Protein AF-A0A396ITF3-F1 (afdb_monomer)

pLDDT: mean 80.77, std 19.19, range [32.31, 98.62]

Secondary structure (DSSP, 8-state):
------------PPP--------------HHHHHHHHHH-HHHHHHHHHHSS-PPPHHHHHHHHHHHHHH-SSHHHHHH-HHHHHHHHHHHHHHHHTTTTS-HHHHHHHHHHHHHHHSTHHHHHHHHHHHHHHHHHHHHHHHHHHHHHHHHHHHHHHHHHHHHHHHHHHHHHHHHHHHHHHHHHHHHHHHHHHHHHHHHHHHHHHHHHHHHHHHHHHHHHHHHHHHHHHHHHHHHHHTS---

Radius of gyration: 68.83 Å; Cα contacts (8 Å, |Δi|>4): 56; chains: 1; bounding box: 143×66×187 Å

Structure (mmCIF, N/CA/C/O backbone):
data_AF-A0A396ITF3-F1
#
_entry.id   AF-A0A396ITF3-F1
#
loop_
_atom_site.group_PDB
_atom_site.id
_atom_site.type_symbol
_atom_site.label_atom_id
_atom_site.label_alt_id
_atom_site.label_comp_id
_atom_site.label_asym_id
_atom_site.label_entity_id
_atom_site.label_seq_id
_atom_site.pdbx_PDB_ins_code
_atom_site.Cartn_x
_atom_site.Cartn_y
_atom_site.Cartn_z
_atom_site.occupancy
_atom_site.B_iso_or_equiv
_atom_site.auth_seq_id
_atom_site.auth_comp_id
_atom_site.auth_asym_id
_atom_site.auth_atom_id
_atom_site.pdbx_PDB_model_num
ATOM 1 N N . MET A 1 1 ? -61.953 -42.690 21.458 1.00 36.44 1 MET A N 1
ATOM 2 C CA . MET A 1 1 ? -61.752 -44.158 21.392 1.00 36.44 1 MET A CA 1
ATOM 3 C C . MET A 1 1 ? -60.467 -44.442 22.158 1.00 36.44 1 MET A C 1
ATOM 5 O O . MET A 1 1 ? -59.464 -43.898 21.741 1.00 36.44 1 MET A O 1
ATOM 9 N N . GLN A 1 2 ? -60.391 -45.116 23.304 1.00 37.41 2 GLN A N 1
ATOM 10 C CA . GLN A 1 2 ? -61.226 -46.135 23.944 1.00 37.41 2 GLN A CA 1
ATOM 11 C C . GLN A 1 2 ? -61.470 -45.823 25.432 1.00 37.41 2 GLN A C 1
ATOM 13 O O . GLN A 1 2 ? -60.658 -45.193 26.101 1.00 37.41 2 GLN A O 1
ATOM 18 N N . THR A 1 3 ? -62.613 -46.305 25.903 1.00 35.47 3 THR A N 1
ATOM 19 C CA . THR A 1 3 ? -63.111 -46.364 27.281 1.00 35.47 3 THR A CA 1
ATOM 20 C C . THR A 1 3 ? -62.710 -47.700 27.924 1.00 35.47 3 THR A C 1
ATOM 22 O O . THR A 1 3 ? -62.557 -48.663 27.176 1.00 35.47 3 THR A O 1
ATOM 25 N N . LEU A 1 4 ? -62.649 -47.761 29.270 1.00 34.50 4 LEU A N 1
ATOM 26 C CA . LEU A 1 4 ? -63.070 -48.851 30.202 1.00 34.50 4 LEU A CA 1
ATOM 27 C C . LEU A 1 4 ? -62.138 -48.886 31.438 1.00 34.50 4 LEU A C 1
ATOM 29 O O . LEU A 1 4 ? -60.950 -49.145 31.308 1.00 34.50 4 LEU A O 1
ATOM 33 N N . CYS A 1 5 ? -62.581 -48.373 32.596 1.00 32.91 5 CYS A N 1
ATOM 34 C CA . CYS A 1 5 ? -63.356 -49.035 33.676 1.00 32.91 5 CYS A CA 1
ATOM 35 C C . CYS A 1 5 ? -62.447 -49.729 34.715 1.00 32.91 5 CYS A C 1
ATOM 37 O O . CYS A 1 5 ? -61.702 -50.641 34.390 1.00 32.91 5 CYS A O 1
ATOM 39 N N . LEU A 1 6 ? -62.340 -49.158 35.923 1.00 37.00 6 LEU A N 1
ATOM 40 C CA . LEU A 1 6 ? -63.128 -49.489 37.130 1.00 37.00 6 LEU A CA 1
ATOM 41 C C . LEU A 1 6 ? -62.771 -50.862 37.717 1.00 37.00 6 LEU A C 1
ATOM 43 O O . LEU A 1 6 ? -63.179 -51.888 37.191 1.00 37.00 6 LEU A O 1
ATOM 47 N N . ASN A 1 7 ? -62.096 -50.848 38.870 1.00 36.84 7 ASN A N 1
ATOM 48 C CA . ASN A 1 7 ? -62.344 -51.826 39.924 1.00 36.84 7 ASN A CA 1
ATOM 49 C C . ASN A 1 7 ? -61.997 -51.238 41.298 1.00 36.84 7 ASN A C 1
ATOM 51 O O . ASN A 1 7 ? -60.835 -51.047 41.648 1.00 36.84 7 ASN A O 1
ATOM 55 N N . CYS A 1 8 ? -63.048 -50.954 42.068 1.00 32.31 8 CYS A N 1
ATOM 56 C CA . CYS A 1 8 ? -62.996 -50.807 43.513 1.00 32.31 8 CYS A CA 1
ATOM 57 C C . CYS A 1 8 ? -62.872 -52.200 44.142 1.00 32.31 8 CYS A C 1
ATOM 59 O O . CYS A 1 8 ? -63.708 -53.062 43.880 1.00 32.31 8 CYS A O 1
ATOM 61 N N . GLN A 1 9 ? -61.904 -52.397 45.034 1.00 36.31 9 GLN A N 1
ATOM 62 C CA . GLN A 1 9 ? -61.987 -53.433 46.061 1.00 36.31 9 GLN A CA 1
ATOM 63 C C . GLN A 1 9 ? -61.693 -52.803 47.420 1.00 36.31 9 GLN A C 1
ATOM 65 O O . GLN A 1 9 ? -60.616 -52.273 47.674 1.00 36.31 9 GLN A O 1
ATOM 70 N N . TYR A 1 10 ? -62.721 -52.832 48.260 1.00 36.47 10 TYR A N 1
ATOM 71 C CA . TYR A 1 10 ? -62.717 -52.469 49.667 1.00 36.47 10 TYR A CA 1
ATOM 72 C C . TYR A 1 10 ? -62.298 -53.714 50.461 1.00 36.47 10 TYR A C 1
ATOM 74 O O . TYR A 1 10 ? -62.993 -54.725 50.386 1.00 36.47 10 TYR A O 1
ATOM 82 N N . LEU A 1 11 ? -61.206 -53.661 51.226 1.00 35.75 11 LEU A N 1
ATOM 83 C CA . LEU A 1 11 ? -60.936 -54.628 52.297 1.00 35.75 11 LEU A CA 1
ATOM 84 C C . LEU A 1 11 ? -60.055 -53.983 53.383 1.00 35.75 11 LEU A C 1
ATOM 86 O O . LEU A 1 11 ? -58.860 -53.811 53.199 1.00 35.75 11 LEU A O 1
ATOM 90 N N . ASN A 1 12 ? -60.733 -53.603 54.471 1.00 36.81 12 ASN A N 1
ATOM 91 C CA . ASN A 1 12 ? -60.345 -53.365 55.872 1.00 36.81 12 ASN A CA 1
ATOM 92 C C . ASN A 1 12 ? -58.937 -52.827 56.249 1.00 36.81 12 ASN A C 1
ATOM 94 O O . ASN A 1 12 ? -57.917 -53.364 55.823 1.00 36.81 12 ASN A O 1
ATOM 98 N N . PRO A 1 13 ? -58.864 -51.834 57.165 1.00 39.34 13 PRO A N 1
ATOM 99 C CA . PRO A 1 13 ? -57.606 -51.246 57.628 1.00 39.34 13 PRO A CA 1
ATOM 100 C C . PRO A 1 13 ? -56.831 -52.192 58.569 1.00 39.34 13 PRO A C 1
ATOM 102 O O . PRO A 1 13 ? -57.452 -52.897 59.370 1.00 39.34 13 PRO A O 1
ATOM 105 N N . PRO A 1 14 ? -55.483 -52.197 58.541 1.00 37.66 14 PRO A N 1
ATOM 106 C CA . PRO A 1 14 ? -54.695 -52.912 59.531 1.00 37.66 14 PRO A CA 1
ATOM 107 C C . PRO A 1 14 ? -54.684 -52.159 60.868 1.00 37.66 14 PRO A C 1
ATOM 109 O O . PRO A 1 14 ? -54.661 -50.931 60.926 1.00 37.66 14 PRO A O 1
ATOM 112 N N . ALA A 1 15 ? -54.723 -52.951 61.937 1.00 37.88 15 ALA A N 1
ATOM 113 C CA . ALA A 1 15 ? -54.872 -52.555 63.328 1.00 37.88 15 ALA A CA 1
ATOM 114 C C . ALA A 1 15 ? -53.942 -51.415 63.782 1.00 37.88 15 ALA A C 1
ATOM 116 O O . ALA A 1 15 ? -52.738 -51.407 63.519 1.00 37.88 15 ALA A O 1
ATOM 117 N N . THR A 1 16 ? -54.525 -50.507 64.562 1.00 42.00 16 THR A N 1
ATOM 118 C CA . THR A 1 16 ? -53.860 -49.478 65.360 1.00 42.00 16 THR A CA 1
ATOM 119 C C . THR A 1 16 ? -52.755 -50.079 66.227 1.00 42.00 16 THR A C 1
ATOM 121 O O . THR A 1 16 ? -53.032 -50.765 67.213 1.00 42.00 16 THR A O 1
ATOM 124 N N . LYS A 1 17 ? -51.497 -49.772 65.907 1.00 38.88 17 LYS A N 1
ATOM 125 C CA . LYS A 1 17 ? -50.433 -49.726 66.910 1.00 38.88 17 LYS A CA 1
ATOM 126 C C . LYS A 1 17 ? -50.312 -48.276 67.353 1.00 38.88 17 LYS A C 1
ATOM 128 O O . LYS A 1 17 ? -49.958 -47.421 66.549 1.00 38.88 17 LYS A O 1
ATOM 133 N N . TYR A 1 18 ? -50.656 -48.026 68.614 1.00 39.47 18 TYR A N 1
ATOM 134 C CA . TYR A 1 18 ? -50.288 -46.812 69.333 1.00 39.47 18 TYR A CA 1
ATOM 135 C C . TYR A 1 18 ? -48.774 -46.626 69.193 1.00 39.47 18 TYR A C 1
ATOM 137 O O . TYR A 1 18 ? -47.994 -47.343 69.817 1.00 39.47 18 TYR A O 1
ATOM 145 N N . VAL A 1 19 ? -48.369 -45.712 68.316 1.00 38.91 19 VAL A N 1
ATOM 146 C CA . VAL A 1 19 ? -47.062 -45.078 68.410 1.00 38.91 19 VAL A CA 1
ATOM 147 C C . VAL A 1 19 ? -47.274 -43.959 69.409 1.00 38.91 19 VAL A C 1
ATOM 149 O O . VAL A 1 19 ? -48.030 -43.027 69.146 1.00 38.91 19 VAL A O 1
ATOM 152 N N . ASP A 1 20 ? -46.682 -44.135 70.583 1.00 40.88 20 ASP A N 1
ATOM 153 C CA . ASP A 1 20 ? -46.466 -43.079 71.556 1.00 40.88 20 ASP A CA 1
ATOM 154 C C . ASP A 1 20 ? -45.720 -41.952 70.831 1.00 40.88 20 ASP A C 1
ATOM 156 O O . ASP A 1 20 ? -44.526 -42.057 70.540 1.00 40.88 20 ASP A O 1
ATOM 160 N N . ILE A 1 21 ? -46.464 -40.930 70.403 1.00 41.19 21 ILE A N 1
ATOM 161 C CA . ILE A 1 21 ? -45.882 -39.667 69.975 1.00 41.19 21 ILE A CA 1
ATOM 162 C C . ILE A 1 21 ? -45.384 -39.060 71.276 1.00 41.19 21 ILE A C 1
ATOM 164 O O . ILE A 1 21 ? -46.125 -38.371 71.970 1.00 41.19 21 ILE A O 1
ATOM 168 N N . GLY A 1 22 ? -44.144 -39.403 71.625 1.00 39.25 22 GLY A N 1
ATOM 169 C CA . GLY A 1 22 ? -43.390 -38.681 72.627 1.00 39.25 22 GLY A CA 1
ATOM 170 C C . GLY A 1 22 ? -43.436 -37.215 72.237 1.00 39.25 22 GLY A C 1
ATOM 171 O O . GLY A 1 22 ? -42.849 -36.812 71.233 1.00 39.25 22 GLY A O 1
ATOM 172 N N . ASP A 1 23 ? -44.206 -36.456 73.003 1.00 42.44 23 ASP A N 1
ATOM 173 C CA . ASP A 1 23 ? -44.306 -35.013 72.929 1.00 42.44 23 ASP A CA 1
ATOM 174 C C . ASP A 1 23 ? -42.953 -34.468 73.400 1.00 42.44 23 ASP A C 1
ATOM 176 O O . ASP A 1 23 ? -42.743 -34.150 74.569 1.00 42.44 23 ASP A O 1
ATOM 180 N N . SER A 1 24 ? -41.960 -34.469 72.508 1.00 43.03 24 SER A N 1
ATOM 181 C CA . SER A 1 24 ? -40.689 -33.796 72.741 1.00 43.03 24 SER A CA 1
ATOM 182 C C . SER A 1 24 ? -40.904 -32.300 72.541 1.00 43.03 24 SER A C 1
ATOM 184 O O . SER A 1 24 ? -40.355 -31.689 71.626 1.00 43.03 24 SER A O 1
ATOM 186 N N . SER A 1 25 ? -41.721 -31.700 73.406 1.00 43.22 25 SER A N 1
ATOM 187 C CA . SER A 1 25 ? -41.489 -30.319 73.785 1.00 43.22 25 SER A CA 1
ATOM 188 C C . SER A 1 25 ? -40.124 -30.312 74.466 1.00 43.22 25 SER A C 1
ATOM 190 O O . SER A 1 25 ? -39.981 -30.811 75.583 1.00 43.22 25 SER A O 1
ATOM 192 N N . GLU A 1 26 ? -39.100 -29.834 73.769 1.00 44.06 26 GLU A N 1
ATOM 193 C CA . GLU A 1 26 ? -37.831 -29.470 74.385 1.00 44.06 26 GLU A CA 1
ATOM 194 C C . GLU A 1 26 ? -38.169 -28.390 75.424 1.00 44.06 26 GLU A C 1
ATOM 196 O O . GLU A 1 26 ? -38.443 -27.239 75.089 1.00 44.06 26 GLU A O 1
ATOM 201 N N . ILE A 1 27 ? -38.330 -28.802 76.685 1.00 46.84 27 ILE A N 1
ATOM 202 C CA . ILE A 1 27 ? -38.700 -27.906 77.778 1.00 46.84 27 ILE A CA 1
ATOM 203 C C . ILE A 1 27 ? -37.543 -26.924 77.917 1.00 46.84 27 ILE A C 1
ATOM 205 O O . ILE A 1 27 ? -36.462 -27.294 78.374 1.00 46.84 27 ILE A O 1
ATOM 209 N N . ILE A 1 28 ? -37.764 -25.678 77.498 1.00 55.41 28 ILE A N 1
ATOM 210 C CA . ILE A 1 28 ? -36.810 -24.595 77.708 1.00 55.41 28 ILE A CA 1
ATOM 211 C C . ILE A 1 28 ? -36.605 -24.488 79.221 1.00 55.41 28 ILE A C 1
ATOM 213 O O . ILE A 1 28 ? -37.548 -24.196 79.959 1.00 55.41 28 ILE A O 1
ATOM 217 N N . ALA A 1 29 ? -35.393 -24.771 79.697 1.00 59.50 29 ALA A N 1
ATOM 218 C CA . ALA A 1 29 ? -35.079 -24.667 81.113 1.00 59.50 29 ALA A CA 1
ATOM 219 C C . ALA A 1 29 ? -35.295 -23.214 81.559 1.00 59.50 29 ALA A C 1
ATOM 221 O O . ALA A 1 29 ? -34.656 -22.291 81.055 1.00 59.50 29 ALA A O 1
ATOM 222 N N . MET A 1 30 ? -36.217 -23.000 82.499 1.00 60.84 30 MET A N 1
ATOM 223 C CA . MET A 1 30 ? -36.589 -21.663 82.977 1.00 60.84 30 MET A CA 1
ATOM 224 C C . MET A 1 30 ? -35.388 -20.900 83.579 1.00 60.84 30 MET A C 1
ATOM 226 O O . MET A 1 30 ? -35.357 -19.671 83.556 1.00 60.84 30 MET A O 1
ATOM 230 N N . GLU A 1 31 ? -34.372 -21.631 84.052 1.00 61.81 31 GLU A N 1
ATOM 231 C CA . GLU A 1 31 ? -33.069 -21.112 84.493 1.00 61.81 31 GLU A CA 1
ATOM 232 C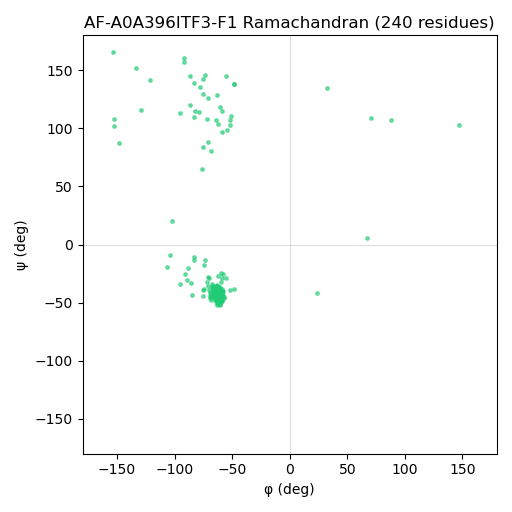 C . GLU A 1 31 ? -32.323 -20.352 83.377 1.00 61.81 31 GLU A C 1
ATOM 234 O O . GLU A 1 31 ? -31.793 -19.265 83.616 1.00 61.81 31 GLU A O 1
ATOM 239 N N . ASP A 1 32 ? -32.325 -20.882 82.147 1.00 66.25 32 ASP A N 1
ATOM 240 C CA . ASP A 1 32 ? -31.635 -20.278 81.000 1.00 66.25 32 ASP A CA 1
ATOM 241 C C . ASP A 1 32 ? -32.343 -19.009 80.524 1.00 66.25 32 ASP A C 1
ATOM 243 O O . ASP A 1 32 ? -31.692 -18.073 80.061 1.00 66.25 32 ASP A O 1
ATOM 247 N N . ILE A 1 33 ? -33.673 -18.955 80.663 1.00 64.75 33 ILE A N 1
ATOM 248 C CA . ILE A 1 33 ? -34.463 -17.749 80.392 1.00 64.75 33 ILE A CA 1
ATOM 249 C C . ILE A 1 33 ? -34.164 -16.679 81.443 1.00 64.75 33 ILE A C 1
ATOM 251 O O . ILE A 1 33 ? -33.913 -15.541 81.066 1.00 64.75 33 ILE A O 1
ATOM 255 N N . ASN A 1 34 ? -34.143 -17.022 82.736 1.00 70.19 34 ASN A N 1
ATOM 256 C CA . ASN A 1 34 ? -33.865 -16.055 83.805 1.00 70.19 34 ASN A CA 1
ATOM 257 C C . ASN A 1 34 ? -32.498 -15.383 83.638 1.00 70.19 34 ASN A C 1
ATOM 259 O O . ASN A 1 34 ? -32.393 -14.167 83.782 1.00 70.19 34 ASN A O 1
ATOM 263 N N . LYS A 1 35 ? -31.471 -16.147 83.253 1.00 75.31 35 LYS A N 1
ATOM 264 C CA . LYS A 1 35 ? -30.152 -15.588 82.937 1.00 75.31 35 LYS A CA 1
ATOM 265 C C . LYS A 1 35 ? -30.185 -14.686 81.695 1.00 75.31 35 LYS A C 1
ATOM 267 O O . LYS A 1 35 ? -29.583 -13.616 81.694 1.00 75.31 35 LYS A O 1
ATOM 272 N N . LEU A 1 36 ? -30.930 -15.082 80.658 1.00 68.12 36 LEU A N 1
ATOM 273 C CA . LEU A 1 36 ? -31.120 -14.263 79.457 1.00 68.12 36 LEU A CA 1
ATOM 274 C C . LEU A 1 36 ? -31.863 -12.951 79.760 1.00 68.12 36 LEU A C 1
ATOM 276 O O . LEU A 1 36 ? -31.552 -11.936 79.149 1.00 68.12 36 LEU A O 1
ATOM 280 N N . ILE A 1 37 ? -32.827 -12.959 80.691 1.00 68.31 37 ILE A N 1
ATOM 281 C CA . ILE A 1 37 ? -33.589 -11.768 81.102 1.00 68.31 37 ILE A CA 1
ATOM 282 C C . ILE A 1 37 ? -32.664 -10.720 81.734 1.00 68.31 37 ILE A C 1
ATOM 284 O O . ILE A 1 37 ? -32.877 -9.529 81.519 1.00 68.31 37 ILE A O 1
ATOM 288 N N . GLU A 1 38 ? -31.643 -11.136 82.489 1.00 72.31 38 GLU A N 1
ATOM 289 C CA . GLU A 1 38 ? -30.678 -10.208 83.092 1.00 72.31 38 GLU A CA 1
ATOM 290 C C . GLU A 1 38 ? -29.688 -9.626 82.070 1.00 72.31 38 GLU A C 1
ATOM 292 O O . GLU A 1 38 ? -29.342 -8.447 82.154 1.00 72.31 38 GLU A O 1
ATOM 297 N N . GLU A 1 39 ? -29.239 -10.430 81.101 1.00 72.81 39 GLU A N 1
ATOM 298 C CA . GLU A 1 39 ? -28.213 -10.034 80.125 1.00 72.81 39 GLU A CA 1
ATOM 299 C C . GLU A 1 39 ? -28.789 -9.272 78.914 1.00 72.81 39 GLU A C 1
ATOM 301 O O . GLU A 1 39 ? -28.231 -8.254 78.494 1.00 72.81 39 GLU A O 1
ATOM 306 N N . ASP A 1 40 ? -29.909 -9.738 78.354 1.00 66.50 40 ASP A N 1
ATOM 307 C CA . ASP A 1 40 ? -30.631 -9.096 77.250 1.00 66.50 40 ASP A CA 1
ATOM 308 C C . ASP A 1 40 ? -32.148 -9.377 77.374 1.00 66.50 40 ASP A C 1
ATOM 310 O O . ASP A 1 40 ? -32.673 -10.328 76.780 1.00 66.50 40 ASP A O 1
ATOM 314 N N . PRO A 1 41 ? -32.883 -8.533 78.131 1.00 67.06 41 PRO A N 1
ATOM 315 C CA . PRO A 1 41 ? -34.309 -8.716 78.405 1.00 67.06 41 PRO A CA 1
ATOM 316 C C . PRO A 1 41 ? -35.174 -8.840 77.144 1.00 67.06 41 PRO A C 1
ATOM 318 O O . PRO A 1 41 ? -36.222 -9.486 77.167 1.00 67.06 41 PRO A O 1
ATOM 321 N N . LEU A 1 42 ? -34.747 -8.219 76.038 1.00 65.12 42 LEU A N 1
ATOM 322 C CA . LEU A 1 42 ? -35.445 -8.269 74.755 1.00 65.12 42 LEU A CA 1
ATOM 323 C C . LEU A 1 42 ? -35.234 -9.617 74.063 1.00 65.12 42 LEU A C 1
ATOM 325 O O . LEU A 1 42 ? -36.210 -10.208 73.608 1.00 65.12 42 LEU A O 1
ATOM 329 N N . LEU A 1 43 ? -33.999 -10.129 74.051 1.00 67.81 43 LEU A N 1
ATOM 330 C CA . LEU A 1 43 ? -33.676 -11.464 73.531 1.00 67.81 43 LEU A CA 1
ATOM 331 C C . LEU A 1 43 ? -34.392 -12.559 74.335 1.00 67.81 43 LEU A C 1
ATOM 333 O O . LEU A 1 43 ? -34.864 -13.547 73.776 1.00 67.81 43 LEU A O 1
ATOM 337 N N . ALA A 1 44 ? -34.490 -12.385 75.652 1.00 67.69 44 ALA A N 1
ATOM 338 C CA . ALA A 1 44 ? -35.184 -13.322 76.524 1.00 67.69 44 ALA A CA 1
ATOM 339 C C . ALA A 1 44 ? -36.679 -13.385 76.224 1.00 67.69 44 ALA A C 1
ATOM 341 O O . ALA A 1 44 ? -37.234 -14.472 76.084 1.00 67.69 44 ALA A O 1
ATOM 342 N N . PHE A 1 45 ? -37.307 -12.217 76.078 1.00 68.06 45 PHE A N 1
ATOM 343 C CA . PHE A 1 45 ? -38.711 -12.086 75.707 1.00 68.06 45 PHE A CA 1
ATOM 344 C C . PHE A 1 45 ? -38.987 -12.652 74.308 1.00 68.06 45 PHE A C 1
ATOM 346 O O . PHE A 1 45 ? -39.979 -13.342 74.097 1.00 68.06 45 PHE A O 1
ATOM 353 N N . GLU A 1 46 ? -38.075 -12.425 73.367 1.00 64.31 46 GLU A N 1
ATOM 354 C CA . GLU A 1 46 ? -38.126 -12.966 72.011 1.00 64.31 46 GLU A CA 1
ATOM 355 C C . GLU A 1 46 ? -38.053 -14.498 72.008 1.00 64.31 46 GLU A C 1
ATOM 357 O O . GLU A 1 46 ? -38.942 -15.144 71.459 1.00 64.31 46 GLU A O 1
ATOM 362 N N . LYS A 1 47 ? -37.073 -15.082 72.709 1.00 68.69 47 LYS A N 1
ATOM 363 C CA . LYS A 1 47 ? -36.909 -16.538 72.855 1.00 68.69 47 LYS A CA 1
ATOM 364 C C . LYS A 1 47 ? -38.132 -17.193 73.513 1.00 68.69 47 LYS A C 1
ATOM 366 O O . LYS A 1 47 ? -38.484 -18.318 73.167 1.00 68.69 47 LYS A O 1
ATOM 371 N N . LEU A 1 48 ? -38.800 -16.472 74.418 1.00 66.94 48 LEU A N 1
ATOM 372 C CA . LEU A 1 48 ? -40.052 -16.874 75.071 1.00 66.94 48 LEU A CA 1
ATOM 373 C C . LEU A 1 48 ? -41.262 -16.855 74.127 1.00 66.94 48 LEU A C 1
ATOM 375 O O . LEU A 1 48 ? -42.149 -17.694 74.257 1.00 66.94 48 LEU A O 1
ATOM 379 N N . LEU A 1 49 ? -41.314 -15.897 73.198 1.00 62.59 49 LEU A N 1
ATOM 380 C CA . LEU A 1 49 ? -42.432 -15.726 72.268 1.00 62.59 49 LEU A CA 1
ATOM 381 C C . LEU A 1 49 ? -42.312 -16.581 71.003 1.00 62.59 49 LEU A C 1
ATOM 383 O O . LEU A 1 49 ? -43.334 -16.984 70.453 1.00 62.59 49 LEU A O 1
ATOM 387 N N . THR A 1 50 ? -41.095 -16.825 70.512 1.00 57.38 50 THR A N 1
ATOM 388 C CA . THR A 1 50 ? -40.868 -17.475 69.210 1.00 57.38 50 THR A CA 1
ATOM 389 C C . THR A 1 50 ? -40.383 -18.917 69.324 1.00 57.38 50 THR A C 1
ATOM 391 O O . THR A 1 50 ? -40.493 -19.661 68.352 1.00 57.38 50 THR A O 1
ATOM 394 N N . GLY A 1 51 ? -39.848 -19.332 70.480 1.00 55.50 51 GLY A N 1
ATOM 395 C CA . GLY A 1 51 ? -39.299 -20.676 70.691 1.00 55.50 51 GLY A CA 1
ATOM 396 C C . GLY A 1 51 ? -38.034 -20.989 69.877 1.00 55.50 51 GLY A C 1
ATOM 397 O O . GLY A 1 51 ? -37.554 -22.118 69.915 1.00 55.50 51 GLY A O 1
ATOM 398 N N . VAL A 1 52 ? -37.476 -20.014 69.149 1.00 51.62 52 VAL A N 1
ATOM 399 C CA . VAL A 1 52 ? -36.302 -20.175 68.277 1.00 51.62 52 VAL A CA 1
ATOM 400 C C . VAL A 1 52 ? -35.196 -19.222 68.730 1.00 51.62 52 VAL A C 1
ATOM 402 O O . VAL A 1 52 ? -35.455 -18.084 69.112 1.00 51.62 52 VAL A O 1
ATOM 405 N N . GLN A 1 53 ? -33.941 -19.678 68.685 1.00 53.59 53 GLN A N 1
ATOM 406 C CA . GLN A 1 53 ? -32.772 -18.836 68.940 1.00 53.59 53 GLN A CA 1
ATOM 407 C C . GLN A 1 53 ? -32.504 -17.934 67.721 1.00 53.59 53 GLN A C 1
ATOM 409 O O . GLN A 1 53 ? -31.720 -18.280 66.840 1.00 53.59 53 GLN A O 1
ATOM 414 N N . SER A 1 54 ? -33.195 -16.798 67.644 1.00 57.56 54 SER A N 1
ATOM 415 C CA . SER A 1 54 ? -32.965 -15.747 66.645 1.00 57.56 54 SER A CA 1
ATOM 416 C C . SER A 1 54 ? -31.972 -14.690 67.141 1.00 57.56 54 SER A C 1
ATOM 418 O O . SER A 1 54 ? -31.669 -14.582 68.332 1.00 57.56 54 SER A O 1
ATOM 420 N N . PHE A 1 55 ? -31.395 -13.936 66.202 1.00 65.19 55 PHE A N 1
ATOM 421 C CA . PHE A 1 55 ? -30.547 -12.792 66.525 1.00 65.19 55 PHE A CA 1
ATOM 422 C C . PHE A 1 55 ? -31.412 -11.656 67.072 1.00 65.19 55 PHE A C 1
ATOM 424 O O . PHE A 1 55 ? -32.316 -11.202 66.378 1.00 65.19 55 PHE A O 1
ATOM 431 N N . SER A 1 56 ? -31.069 -11.142 68.259 1.00 74.12 56 SER A N 1
ATOM 432 C CA . SER A 1 56 ? -31.728 -9.968 68.847 1.00 74.12 56 SER A CA 1
ATOM 433 C C . SER A 1 56 ? -31.827 -8.824 67.836 1.00 74.12 56 SER A C 1
ATOM 435 O O . SER A 1 56 ? -30.858 -8.499 67.136 1.00 74.12 56 SER A O 1
ATOM 437 N N . ILE A 1 57 ? -32.981 -8.152 67.812 1.00 76.31 57 ILE A N 1
ATOM 438 C CA . ILE A 1 57 ? -33.237 -6.948 67.002 1.00 76.31 57 ILE A CA 1
ATOM 439 C C . ILE A 1 57 ? -32.109 -5.919 67.168 1.00 76.31 57 ILE A C 1
ATOM 441 O O . ILE A 1 57 ? -31.697 -5.277 66.199 1.00 76.31 57 ILE A O 1
ATOM 445 N N . ARG A 1 58 ? -31.570 -5.778 68.388 1.00 79.31 58 ARG A N 1
ATOM 446 C CA . ARG A 1 58 ? -30.449 -4.874 68.680 1.00 79.31 58 ARG A CA 1
ATOM 447 C C . ARG A 1 58 ? -29.200 -5.260 67.888 1.00 79.31 58 ARG A C 1
ATOM 449 O O . ARG A 1 58 ? -28.560 -4.383 67.310 1.00 79.31 58 ARG A O 1
ATOM 456 N N . THR A 1 59 ? -28.868 -6.545 67.848 1.00 83.50 59 THR A N 1
ATOM 457 C CA . THR A 1 59 ? -27.712 -7.072 67.114 1.00 83.50 59 THR A CA 1
ATOM 458 C C . THR A 1 59 ? -27.886 -6.877 65.612 1.00 83.50 59 THR A C 1
ATOM 460 O O . THR A 1 59 ? -26.981 -6.366 64.959 1.00 83.50 59 THR A O 1
ATOM 463 N N . LEU A 1 60 ? -29.075 -7.171 65.075 1.00 84.06 60 LEU A N 1
ATOM 464 C CA . LEU A 1 60 ? -29.386 -6.974 63.655 1.00 84.06 60 LEU A CA 1
ATOM 465 C C . LEU A 1 60 ? -29.258 -5.503 63.226 1.00 84.06 60 LEU A C 1
ATOM 467 O O . LEU A 1 60 ? -28.648 -5.202 62.200 1.00 84.06 60 LEU A O 1
ATOM 471 N N . LEU A 1 61 ? -29.789 -4.569 64.023 1.00 82.88 61 LEU A N 1
ATOM 472 C CA . LEU A 1 61 ? -29.671 -3.132 63.752 1.00 82.88 61 LEU A CA 1
ATOM 473 C C . LEU A 1 61 ? -28.225 -2.635 63.870 1.00 82.88 61 LEU A C 1
ATOM 475 O O . LEU A 1 61 ? -27.796 -1.798 63.074 1.00 82.88 61 LEU A O 1
ATOM 479 N N . GLN A 1 62 ? -27.466 -3.148 64.840 1.00 86.69 62 GLN A N 1
ATOM 480 C CA . GLN A 1 62 ? -26.064 -2.786 65.024 1.00 86.69 62 GLN A CA 1
ATOM 481 C C . GLN A 1 62 ? -25.198 -3.284 63.860 1.00 86.69 62 GLN A C 1
ATOM 483 O O . GLN A 1 62 ? -24.376 -2.528 63.347 1.00 86.69 62 GLN A O 1
ATOM 488 N N . GLU A 1 63 ? -25.408 -4.517 63.398 1.00 88.56 63 GLU A N 1
ATOM 489 C CA . GLU A 1 63 ? -24.710 -5.051 62.229 1.00 88.56 63 GLU A CA 1
ATOM 490 C C . GLU A 1 63 ? -25.079 -4.318 60.939 1.00 88.56 63 GLU A C 1
ATOM 492 O O . GLU A 1 63 ? -24.194 -4.038 60.129 1.00 88.56 63 GLU A O 1
ATOM 497 N N . LEU A 1 64 ? -26.355 -3.954 60.760 1.00 86.00 64 LEU A N 1
ATOM 498 C CA . LEU A 1 64 ? -26.790 -3.137 59.627 1.00 86.00 64 LEU A CA 1
ATOM 499 C C . LEU A 1 64 ? -26.096 -1.776 59.635 1.00 86.00 64 LEU A C 1
ATOM 501 O O . LEU A 1 64 ? -25.591 -1.337 58.603 1.00 86.00 64 LEU A O 1
ATOM 505 N N . LYS A 1 65 ? -26.012 -1.135 60.803 1.00 86.56 65 LYS A N 1
ATOM 506 C CA . LYS A 1 65 ? -25.274 0.116 60.964 1.00 86.56 65 LYS A CA 1
ATOM 507 C C . LYS A 1 65 ? -23.799 -0.055 60.598 1.00 86.56 65 LYS A C 1
ATOM 509 O O . LYS A 1 65 ? -23.292 0.706 59.787 1.00 86.56 65 LYS A O 1
ATOM 514 N N . THR A 1 66 ? -23.122 -1.075 61.124 1.00 89.19 66 THR A N 1
ATOM 515 C CA . THR A 1 66 ? -21.712 -1.339 60.797 1.00 89.19 66 THR A CA 1
ATOM 516 C C . THR A 1 66 ? -21.505 -1.630 59.310 1.00 89.19 66 THR A C 1
ATOM 518 O O . THR A 1 66 ? -20.518 -1.182 58.732 1.00 89.19 66 THR A O 1
ATOM 521 N N . LEU A 1 67 ? -22.428 -2.343 58.663 1.00 86.12 67 LEU A N 1
ATOM 522 C CA . LEU A 1 67 ? -22.374 -2.608 57.226 1.00 86.12 67 LEU A CA 1
ATOM 523 C C . LEU A 1 67 ? -22.511 -1.318 56.401 1.00 86.12 67 LEU A C 1
ATOM 525 O O . LEU A 1 67 ? -21.778 -1.134 55.433 1.00 86.12 67 LEU A O 1
ATOM 529 N N . MET A 1 68 ? -23.403 -0.415 56.808 1.00 81.94 68 MET A N 1
ATOM 530 C CA . MET A 1 68 ? -23.568 0.895 56.171 1.00 81.94 68 MET A CA 1
ATOM 531 C C . MET A 1 68 ? -22.354 1.805 56.411 1.00 81.94 68 MET A C 1
ATOM 533 O O . MET A 1 68 ? -21.865 2.417 55.467 1.00 81.94 68 MET A O 1
ATOM 537 N N . ASP A 1 69 ? -21.827 1.843 57.638 1.00 84.44 69 ASP A N 1
ATOM 538 C CA . ASP A 1 69 ? -20.683 2.682 58.028 1.00 84.44 69 ASP A CA 1
ATOM 539 C C . ASP A 1 69 ? -19.350 2.190 57.424 1.00 84.44 69 ASP A C 1
ATOM 541 O O . ASP A 1 69 ? -18.433 2.978 57.206 1.00 84.44 69 ASP A O 1
ATOM 545 N N . SER A 1 70 ? -19.224 0.885 57.152 1.00 82.38 70 SER A N 1
ATOM 546 C CA . SER A 1 70 ? -18.033 0.285 56.519 1.00 82.38 70 SER A CA 1
ATOM 547 C C . SER A 1 70 ? -18.030 0.382 54.992 1.00 82.38 70 SER A C 1
ATOM 549 O O . SER A 1 70 ? -16.996 0.165 54.357 1.00 82.38 70 SER A O 1
ATOM 551 N N . SER A 1 71 ? -19.167 0.720 54.389 1.00 77.06 71 SER A N 1
ATOM 552 C CA . SER A 1 71 ? -19.286 0.959 52.955 1.00 77.06 71 SER A CA 1
ATOM 553 C C . SER A 1 71 ? -18.759 2.363 52.630 1.00 77.06 71 SER A C 1
ATOM 555 O O . SER A 1 71 ? -19.364 3.356 53.030 1.00 77.06 71 SER A O 1
ATOM 557 N N . SER A 1 72 ? -17.650 2.459 51.885 1.00 70.50 72 SER A N 1
ATOM 558 C CA . SER A 1 72 ? -17.066 3.751 51.480 1.00 70.50 72 SER A CA 1
ATOM 559 C C . SER A 1 72 ? -17.991 4.565 50.575 1.00 70.50 72 SER A C 1
ATOM 561 O O . SER A 1 72 ? -18.027 5.790 50.654 1.00 70.50 72 SER A O 1
ATOM 563 N N . ASP A 1 73 ? -18.731 3.875 49.709 1.00 73.94 73 ASP A N 1
ATOM 564 C CA . ASP A 1 73 ? -19.761 4.426 48.845 1.00 73.94 73 ASP A CA 1
ATOM 565 C C . ASP A 1 73 ? -20.797 3.343 48.500 1.00 73.94 73 ASP A C 1
ATOM 567 O O . ASP A 1 73 ? -20.595 2.138 48.695 1.00 73.94 73 ASP A O 1
ATOM 571 N N . LEU A 1 74 ? -21.937 3.788 47.966 1.00 73.25 74 LEU A N 1
ATOM 572 C CA . LEU A 1 74 ? -22.995 2.896 47.497 1.00 73.25 74 LEU A CA 1
ATOM 573 C C . LEU A 1 74 ? -22.481 1.938 46.406 1.00 73.25 74 LEU A C 1
ATOM 575 O O . LEU A 1 74 ? -22.976 0.820 46.290 1.00 73.25 74 LEU A O 1
ATOM 579 N N . ASP A 1 75 ? -21.474 2.358 45.637 1.00 72.50 75 ASP A N 1
ATOM 580 C CA . ASP A 1 75 ? -20.865 1.572 44.568 1.00 72.50 75 ASP A CA 1
ATOM 581 C C . ASP A 1 75 ? -20.203 0.301 45.112 1.00 72.50 75 ASP A C 1
ATOM 583 O O . ASP A 1 75 ? -20.417 -0.791 44.586 1.00 72.50 75 ASP A O 1
ATOM 587 N N . HIS A 1 76 ? -19.464 0.415 46.211 1.00 77.69 76 HIS A N 1
ATOM 588 C CA . HIS A 1 76 ? -18.813 -0.683 46.908 1.00 77.69 76 HIS A CA 1
ATOM 589 C C . HIS A 1 76 ? -19.835 -1.605 47.586 1.00 77.69 76 HIS A C 1
ATOM 591 O O . HIS A 1 76 ? -19.747 -2.827 47.442 1.00 77.69 76 HIS A O 1
ATOM 597 N N . LEU A 1 77 ? -20.845 -1.038 48.259 1.00 77.69 77 LEU A N 1
ATOM 598 C CA . LEU A 1 77 ? -21.924 -1.802 48.903 1.00 77.69 77 LEU A CA 1
ATOM 599 C C . LEU A 1 77 ? -22.723 -2.638 47.888 1.00 77.69 77 LEU A C 1
ATOM 601 O O . LEU A 1 77 ? -23.098 -3.778 48.161 1.00 77.69 77 LEU A O 1
ATOM 605 N N . VAL A 1 78 ? -22.961 -2.075 46.701 1.00 74.31 78 VAL A N 1
ATOM 606 C CA . VAL A 1 78 ? -23.729 -2.700 45.618 1.00 74.31 78 VAL A CA 1
ATOM 607 C C . VAL A 1 78 ? -22.853 -3.549 44.692 1.00 74.31 78 VAL A C 1
ATOM 609 O O . VAL A 1 78 ? -23.365 -4.425 44.000 1.00 74.31 78 VAL A O 1
ATOM 612 N N . SER A 1 79 ? -21.540 -3.365 44.642 1.00 74.31 79 SER A N 1
ATOM 613 C CA . SER A 1 79 ? -20.667 -4.196 43.798 1.00 74.31 79 SER A CA 1
ATOM 614 C C . SER A 1 79 ? -20.135 -5.425 44.533 1.00 74.31 79 SER A C 1
ATOM 616 O O . SER A 1 79 ? -19.845 -6.436 43.894 1.00 74.31 79 SER A O 1
ATOM 618 N N . ASN A 1 80 ? -20.048 -5.375 45.865 1.00 80.38 80 ASN A N 1
ATOM 619 C CA . ASN A 1 80 ? -19.591 -6.493 46.678 1.00 80.38 80 ASN A CA 1
ATOM 620 C C . ASN A 1 80 ? -20.730 -7.498 46.942 1.00 80.38 80 ASN A C 1
ATOM 622 O O . ASN A 1 80 ? -21.717 -7.204 47.620 1.00 80.38 80 ASN A O 1
ATOM 626 N N . GLN A 1 81 ? -20.577 -8.715 46.413 1.00 78.19 81 GLN A N 1
ATOM 627 C CA . GLN A 1 81 ? -21.559 -9.789 46.564 1.00 78.19 81 GLN A CA 1
ATOM 628 C C . GLN A 1 81 ? -21.752 -10.223 48.027 1.00 78.19 81 GLN A C 1
ATOM 630 O O . GLN A 1 81 ? -22.868 -10.552 48.422 1.00 78.19 81 GLN A O 1
ATOM 635 N N . GLU A 1 82 ? -20.697 -10.198 48.839 1.00 83.75 82 GLU A N 1
ATOM 636 C CA . GLU A 1 82 ? -20.760 -10.531 50.264 1.00 83.75 82 GLU A CA 1
ATOM 637 C C . GLU A 1 82 ? -21.545 -9.468 51.037 1.00 83.75 82 GLU A C 1
ATOM 639 O O . GLU A 1 82 ? -22.460 -9.798 51.793 1.00 83.75 82 GLU A O 1
ATOM 644 N N . SER A 1 83 ? -21.270 -8.186 50.771 1.00 83.69 83 SER A N 1
ATOM 645 C CA . SER A 1 83 ? -22.024 -7.071 51.352 1.00 83.69 83 SER A CA 1
ATOM 646 C C . SER A 1 83 ? -23.508 -7.142 50.990 1.00 83.69 83 SER A C 1
ATOM 648 O O . SER A 1 83 ? -24.350 -6.961 51.866 1.00 83.69 83 SER A O 1
ATOM 650 N N . LYS A 1 84 ? -23.843 -7.488 49.739 1.00 79.06 84 LYS A N 1
ATOM 651 C CA . LYS A 1 84 ? -25.232 -7.715 49.302 1.00 79.06 84 LYS A CA 1
ATOM 652 C C . LYS A 1 84 ? -25.923 -8.837 50.064 1.00 79.06 84 LYS A C 1
ATOM 654 O O . LYS A 1 84 ? -27.029 -8.643 50.559 1.00 79.06 84 LYS A O 1
ATOM 659 N N . LEU A 1 85 ? -25.297 -10.012 50.137 1.00 81.25 85 LEU A N 1
ATOM 660 C CA . LEU A 1 85 ? -25.882 -11.166 50.823 1.00 81.25 85 LEU A CA 1
ATOM 661 C C . LEU A 1 85 ? -26.077 -10.875 52.314 1.00 81.25 85 LEU A C 1
ATOM 663 O O . LEU A 1 85 ? -27.118 -11.219 52.873 1.00 81.25 85 LEU A O 1
ATOM 667 N N . LYS A 1 86 ? -25.124 -10.169 52.934 1.00 86.31 86 LYS A N 1
ATOM 668 C CA . LYS A 1 86 ? -25.231 -9.731 54.327 1.00 86.31 86 LYS A CA 1
ATOM 669 C C . LYS A 1 86 ? -26.381 -8.742 54.526 1.00 86.31 86 LYS A C 1
ATOM 671 O O . LYS A 1 86 ? -27.165 -8.910 55.453 1.00 86.31 86 LYS A O 1
ATOM 676 N N . LEU A 1 87 ? -26.543 -7.775 53.623 1.00 83.62 87 LEU A N 1
ATOM 677 C CA . LEU A 1 87 ? -27.656 -6.822 53.643 1.00 83.62 87 LEU A CA 1
ATOM 678 C C . LEU A 1 87 ? -29.020 -7.535 53.524 1.00 83.62 87 LEU A C 1
ATOM 680 O O . LEU A 1 87 ? -29.931 -7.258 54.301 1.00 83.62 87 LEU A O 1
ATOM 684 N N . ILE A 1 88 ? -29.142 -8.506 52.608 1.00 80.69 88 ILE A N 1
ATOM 685 C CA . ILE A 1 88 ? -30.353 -9.329 52.429 1.00 80.69 88 ILE A CA 1
ATOM 686 C C . ILE A 1 88 ? -30.660 -10.134 53.699 1.00 80.69 88 ILE A C 1
ATOM 688 O O . ILE A 1 88 ? -31.804 -10.150 54.152 1.00 80.69 88 ILE A O 1
ATOM 692 N N . SER A 1 89 ? -29.647 -10.770 54.294 1.00 84.88 89 SER A N 1
ATOM 693 C CA . SER A 1 89 ? -29.798 -11.553 55.525 1.00 84.88 89 SER A CA 1
ATOM 694 C C . SER A 1 89 ? -30.245 -10.690 56.707 1.00 84.88 89 SER A C 1
ATOM 696 O O . SER A 1 89 ? -31.129 -11.094 57.462 1.00 84.88 89 SER A O 1
ATOM 698 N N . LEU A 1 90 ? -29.671 -9.493 56.859 1.00 87.19 90 LEU A N 1
ATOM 699 C CA . LEU A 1 90 ? -30.030 -8.555 57.926 1.00 87.19 90 LEU A CA 1
ATOM 700 C C . LEU A 1 90 ? -31.472 -8.059 57.777 1.00 87.19 90 LEU A C 1
ATOM 702 O O . LEU A 1 90 ? -32.213 -8.040 58.758 1.00 87.19 90 LEU A O 1
ATOM 706 N N . PHE A 1 91 ? -31.909 -7.727 56.557 1.00 83.81 91 PHE A N 1
ATOM 707 C CA . PHE A 1 91 ? -33.305 -7.349 56.314 1.00 83.81 91 PHE A CA 1
ATOM 708 C C . PHE A 1 91 ? -34.280 -8.507 56.511 1.00 83.81 91 PHE A C 1
ATOM 710 O O . PHE A 1 91 ? -35.374 -8.294 57.028 1.00 83.81 91 PHE A O 1
ATOM 717 N N . HIS A 1 92 ? -33.889 -9.733 56.157 1.00 82.44 92 HIS A N 1
ATOM 718 C CA . HIS A 1 92 ? -34.703 -10.913 56.429 1.00 82.44 92 HIS A CA 1
ATOM 719 C C . HIS A 1 92 ? -34.904 -11.124 57.937 1.00 82.44 92 HIS A C 1
ATOM 721 O O . HIS A 1 92 ? -36.038 -11.308 58.376 1.00 82.44 92 HIS A O 1
ATOM 727 N N . GLY A 1 93 ? -33.831 -11.008 58.730 1.00 83.88 93 GLY A N 1
ATOM 728 C CA . GLY A 1 93 ? -33.905 -11.055 60.192 1.00 83.88 93 GLY A CA 1
ATOM 729 C C . GLY A 1 93 ? -34.796 -9.951 60.764 1.00 83.88 93 GLY A C 1
ATOM 730 O O . GLY A 1 93 ? -35.713 -10.230 61.526 1.00 83.88 93 GLY A O 1
ATOM 731 N N . LEU A 1 94 ? -34.607 -8.698 60.338 1.00 84.31 94 LEU A N 1
ATOM 732 C CA . LEU A 1 94 ? -35.425 -7.571 60.811 1.00 84.31 94 LEU A CA 1
ATOM 733 C C . LEU A 1 94 ? -36.914 -7.739 60.467 1.00 84.31 94 LEU A C 1
ATOM 735 O O . LEU A 1 94 ? -37.772 -7.432 61.294 1.00 84.31 94 LEU A O 1
ATOM 739 N N . ASN A 1 95 ? -37.233 -8.283 59.291 1.00 78.69 95 ASN A N 1
ATOM 740 C CA . ASN A 1 95 ? -38.612 -8.596 58.915 1.00 78.69 95 ASN A CA 1
ATOM 741 C C . ASN A 1 95 ? -39.210 -9.762 59.706 1.00 78.69 95 ASN A C 1
ATOM 743 O O . ASN A 1 95 ? -40.417 -9.774 59.934 1.00 78.69 95 ASN A O 1
ATOM 747 N N . HIS A 1 96 ? -38.406 -10.721 60.168 1.00 80.44 96 HIS A N 1
ATOM 748 C CA . HIS A 1 96 ? -38.894 -11.777 61.058 1.00 80.44 96 HIS A CA 1
ATOM 749 C C . HIS A 1 96 ? -39.419 -11.201 62.387 1.00 80.44 96 HIS A C 1
ATOM 751 O O . HIS A 1 96 ? -40.354 -11.733 62.981 1.00 80.44 96 HIS A O 1
ATOM 757 N N . HIS A 1 97 ? -38.890 -10.044 62.798 1.00 77.56 97 HIS A N 1
ATOM 758 C CA . HIS A 1 97 ? -39.284 -9.320 64.008 1.00 77.56 97 HIS A CA 1
ATOM 759 C C . HIS A 1 97 ? -40.197 -8.114 63.743 1.00 77.56 97 HIS A C 1
ATOM 761 O O . HIS A 1 97 ? -40.328 -7.232 64.591 1.00 77.56 97 HIS A O 1
ATOM 767 N N . GLN A 1 98 ? -40.871 -8.058 62.589 1.00 72.19 98 GLN A N 1
ATOM 768 C CA . GLN A 1 98 ? -41.637 -6.882 62.153 1.00 72.19 98 GLN A CA 1
ATOM 769 C C . GLN A 1 98 ? -42.749 -6.449 63.131 1.00 72.19 98 GLN A C 1
ATOM 771 O O . GLN A 1 98 ? -43.120 -5.275 63.145 1.00 72.19 98 GLN A O 1
ATOM 776 N N . GLY A 1 99 ? -43.275 -7.365 63.955 1.00 74.75 99 GLY A N 1
ATOM 777 C CA . GLY A 1 99 ? -44.272 -7.069 64.996 1.00 74.75 99 GLY A CA 1
ATOM 778 C C . GLY A 1 99 ? -43.716 -6.362 66.241 1.00 74.75 99 GLY A C 1
ATOM 779 O O . GLY A 1 99 ? -44.484 -5.773 66.995 1.00 74.75 99 GLY A O 1
ATOM 780 N N . LEU A 1 100 ? -42.396 -6.397 66.439 1.00 76.50 100 LEU A N 1
ATOM 781 C CA . LEU A 1 100 ? -41.683 -5.786 67.567 1.00 76.50 100 LEU A CA 1
ATOM 782 C C . LEU A 1 100 ? -40.959 -4.490 67.168 1.00 76.50 100 LEU A C 1
ATOM 784 O O . LEU A 1 100 ? -40.456 -3.765 68.027 1.00 76.50 100 LEU A O 1
ATOM 788 N N . LEU A 1 101 ? -40.897 -4.186 65.867 1.00 78.00 101 LEU A N 1
ATOM 789 C CA . LEU A 1 101 ? -40.264 -2.976 65.361 1.00 78.00 101 LEU A CA 1
ATOM 790 C C . LEU A 1 101 ? -41.171 -1.747 65.544 1.00 78.00 101 LEU A C 1
ATOM 792 O O . LEU A 1 101 ? -42.348 -1.782 65.175 1.00 78.00 101 LEU A O 1
ATOM 796 N N . PRO A 1 102 ? -40.621 -0.613 66.013 1.00 82.31 102 PRO A N 1
ATOM 797 C CA . PRO A 1 102 ? -41.302 0.673 65.947 1.00 82.31 102 PRO A CA 1
ATOM 798 C C . PRO A 1 102 ? -41.723 1.019 64.510 1.00 82.31 102 PRO A C 1
ATOM 800 O O . PRO A 1 102 ? -40.994 0.735 63.555 1.00 82.31 102 PRO A O 1
ATOM 803 N N . SER A 1 103 ? -42.871 1.686 64.345 1.00 82.75 103 SER A N 1
ATOM 804 C CA . SER A 1 103 ? -43.446 2.012 63.025 1.00 82.75 103 SER A CA 1
ATOM 805 C C . SER A 1 103 ? -42.462 2.714 62.079 1.00 82.75 103 SER A C 1
ATOM 807 O O . SER A 1 103 ? -42.434 2.417 60.888 1.00 82.75 103 SER A O 1
ATOM 809 N N . ASN A 1 104 ? -41.637 3.624 62.598 1.00 77.00 104 ASN A N 1
ATOM 810 C CA . ASN A 1 104 ? -40.629 4.355 61.826 1.00 77.00 104 ASN A CA 1
ATOM 811 C C . ASN A 1 104 ? -39.489 3.451 61.326 1.00 77.00 104 ASN A C 1
ATOM 813 O O . ASN A 1 104 ? -38.958 3.668 60.240 1.00 77.00 104 ASN A O 1
ATOM 817 N N . VAL A 1 105 ? -39.111 2.433 62.103 1.00 80.31 105 VAL A N 1
ATOM 818 C CA . VAL A 1 105 ? -38.071 1.466 61.719 1.00 80.31 105 VAL A CA 1
ATOM 819 C C . VAL A 1 105 ? -38.617 0.495 60.677 1.00 80.31 105 VAL A C 1
ATOM 821 O O . VAL A 1 105 ? -37.928 0.185 59.710 1.00 80.31 105 VAL A O 1
ATOM 824 N N . LYS A 1 106 ? -39.876 0.075 60.831 1.00 82.94 106 LYS A N 1
ATOM 825 C CA . LYS A 1 106 ? -40.581 -0.768 59.861 1.00 82.94 106 LYS A CA 1
ATOM 826 C C . LYS A 1 106 ? -40.669 -0.100 58.483 1.00 82.94 106 LYS A C 1
ATOM 828 O O . LYS A 1 106 ? -40.295 -0.715 57.490 1.00 82.94 106 LYS A O 1
ATOM 833 N N . GLU A 1 107 ? -41.080 1.168 58.437 1.00 84.06 107 GLU A N 1
ATOM 834 C CA . GLU A 1 107 ? -41.145 1.948 57.192 1.00 84.06 107 GLU A CA 1
ATOM 835 C C . GLU A 1 107 ? -39.760 2.120 56.542 1.00 84.06 107 GLU A C 1
ATOM 837 O O . GLU A 1 107 ? -39.622 2.029 55.321 1.00 84.06 107 GLU A O 1
ATOM 842 N N . PHE A 1 108 ? -38.717 2.349 57.346 1.00 83.31 108 PHE A N 1
ATOM 843 C CA . PHE A 1 108 ? -37.343 2.436 56.853 1.00 83.31 108 PHE A CA 1
ATOM 844 C C . PHE A 1 108 ? -36.872 1.116 56.230 1.00 83.31 108 PHE A C 1
ATOM 846 O O . PHE A 1 108 ? -36.389 1.122 55.099 1.00 83.31 108 PHE A O 1
ATOM 853 N N . VAL A 1 109 ? -37.038 -0.007 56.939 1.00 81.00 109 VAL A N 1
ATOM 854 C CA . VAL A 1 109 ? -36.649 -1.341 56.457 1.00 81.00 109 VAL A CA 1
ATOM 855 C C . VAL A 1 109 ? -37.335 -1.657 55.132 1.00 81.00 109 VAL A C 1
ATOM 857 O O . VAL A 1 109 ? -36.661 -2.051 54.187 1.00 81.00 109 VAL A O 1
ATOM 860 N N . GLU A 1 110 ? -38.637 -1.399 55.024 1.00 81.94 110 GLU A N 1
ATOM 861 C CA . GLU A 1 110 ? -39.415 -1.658 53.810 1.00 81.94 110 GLU A CA 1
ATOM 862 C C . GLU A 1 110 ? -38.954 -0.791 52.624 1.00 81.94 110 GLU A C 1
ATOM 864 O O . GLU A 1 110 ? -38.731 -1.299 51.525 1.00 81.94 110 GLU A O 1
ATOM 869 N N . LYS A 1 111 ? -38.707 0.511 52.837 1.00 81.81 111 LYS A N 1
ATOM 870 C CA . LYS A 1 111 ? -38.189 1.410 51.788 1.00 81.81 111 LYS A CA 1
ATOM 871 C C . LYS A 1 111 ? -36.794 1.022 51.312 1.00 81.81 111 LYS A C 1
ATOM 873 O O . LYS A 1 111 ? -36.529 1.051 50.112 1.00 81.81 111 LYS A O 1
ATOM 878 N N . VAL A 1 112 ? -35.899 0.685 52.238 1.00 77.94 112 VAL A N 1
ATOM 879 C CA . VAL A 1 112 ? -34.530 0.291 51.891 1.00 77.94 112 VAL A CA 1
ATOM 880 C C . VAL A 1 112 ? -34.542 -1.062 51.190 1.00 77.94 112 VAL A C 1
ATOM 882 O O . VAL A 1 112 ? -33.889 -1.233 50.166 1.00 77.94 112 VAL A O 1
ATOM 885 N N . GLN A 1 113 ? -35.350 -2.000 51.665 1.00 77.75 113 GLN A N 1
A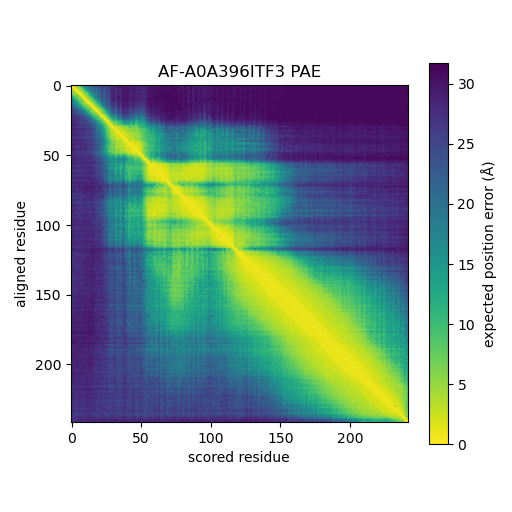TOM 886 C CA . GLN A 1 113 ? -35.507 -3.290 51.021 1.00 77.75 113 GLN A CA 1
ATOM 887 C C . GLN A 1 113 ? -36.056 -3.151 49.597 1.00 77.75 113 GLN A C 1
ATOM 889 O O . GLN A 1 113 ? -35.490 -3.758 48.697 1.00 77.75 113 GLN A O 1
ATOM 894 N N . ASN A 1 114 ? -37.050 -2.292 49.352 1.00 79.12 114 ASN A N 1
ATOM 895 C CA . ASN A 1 114 ? -37.522 -1.997 47.993 1.00 7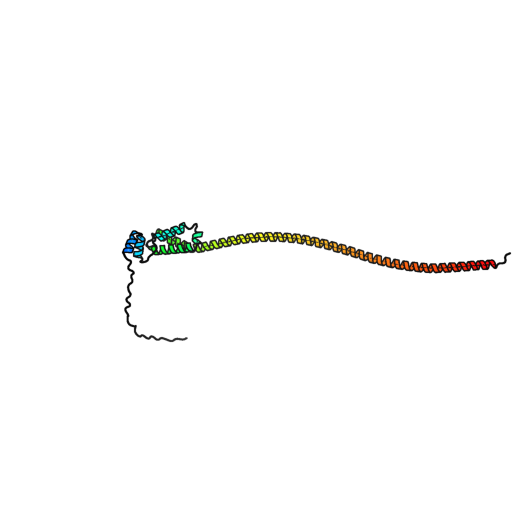9.12 114 ASN A CA 1
ATOM 896 C C . ASN A 1 114 ? -36.432 -1.330 47.141 1.00 79.12 114 ASN A C 1
ATOM 898 O O . ASN A 1 114 ? -36.257 -1.678 45.982 1.00 79.12 114 ASN A O 1
ATOM 902 N N . PHE A 1 115 ? -35.626 -0.431 47.708 1.00 75.75 115 PHE A N 1
ATOM 903 C CA . PHE A 1 115 ? -34.498 0.173 46.994 1.00 75.75 115 PHE A CA 1
ATOM 904 C C . PHE A 1 115 ? -33.443 -0.856 46.544 1.00 75.75 115 PHE A C 1
ATOM 906 O O . PHE A 1 115 ? -32.868 -0.711 45.465 1.00 75.75 115 PHE A O 1
ATOM 913 N N . PHE A 1 116 ? -33.186 -1.890 47.353 1.00 72.62 116 PHE A N 1
ATOM 914 C CA . PHE A 1 116 ? -32.200 -2.929 47.039 1.00 72.62 116 PHE A CA 1
ATOM 915 C C . PHE A 1 116 ? -32.767 -4.119 46.247 1.00 72.62 116 PHE A C 1
ATOM 917 O O . PHE A 1 116 ? -32.027 -4.722 45.465 1.00 72.62 116 PHE A O 1
ATOM 924 N N . ASN A 1 117 ? -34.047 -4.451 46.434 1.00 71.62 117 ASN A N 1
ATOM 925 C CA . ASN A 1 117 ? -34.703 -5.607 45.819 1.00 71.62 117 ASN A CA 1
ATOM 926 C C . ASN A 1 117 ? -35.443 -5.268 44.524 1.00 71.62 117 ASN A C 1
ATOM 928 O O . ASN A 1 117 ? -35.455 -6.102 43.619 1.00 71.62 117 ASN A O 1
ATOM 932 N N . ASP A 1 118 ? -36.022 -4.073 44.403 1.00 64.44 118 ASP A N 1
ATOM 933 C CA . ASP A 1 118 ? -36.624 -3.640 43.148 1.00 64.44 118 ASP A CA 1
ATOM 934 C C . ASP A 1 118 ? -35.574 -2.995 42.251 1.00 64.44 118 ASP A C 1
ATOM 936 O O . ASP A 1 118 ? -34.658 -2.326 42.721 1.00 64.44 118 ASP A O 1
ATOM 940 N N . ASP A 1 119 ? -35.749 -3.222 40.946 1.00 64.25 119 ASP A N 1
ATOM 941 C CA . ASP A 1 119 ? -35.334 -2.488 39.741 1.00 64.25 119 ASP A CA 1
ATOM 942 C C . ASP A 1 119 ? -34.116 -1.534 3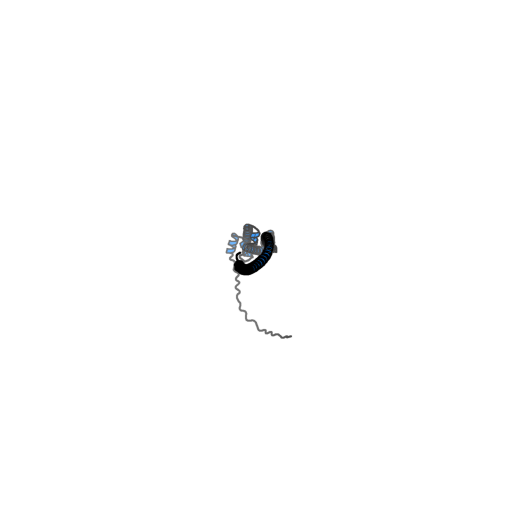9.786 1.00 64.25 119 ASP A C 1
ATOM 944 O O . ASP A 1 119 ? -33.333 -1.507 38.840 1.00 64.25 119 ASP A O 1
ATOM 948 N N . TYR A 1 120 ? -33.925 -0.728 40.829 1.00 69.75 120 TYR A N 1
ATOM 949 C CA . TYR A 1 120 ? -32.849 0.242 40.992 1.00 69.75 120 TYR A CA 1
ATOM 950 C C . TYR A 1 120 ? -31.449 -0.384 40.982 1.00 69.75 120 TYR A C 1
ATOM 952 O O . TYR A 1 120 ? -30.609 0.067 40.210 1.00 69.75 120 TYR A O 1
ATOM 960 N N . ILE A 1 121 ? -31.178 -1.446 41.752 1.00 72.12 121 ILE A N 1
ATOM 961 C CA . ILE A 1 121 ? -29.846 -2.091 41.762 1.00 72.12 121 ILE A CA 1
ATOM 962 C C . ILE A 1 121 ? -29.526 -2.757 40.416 1.00 72.12 121 ILE A C 1
ATOM 964 O O . ILE A 1 121 ? -28.400 -2.673 39.910 1.00 72.12 121 ILE A O 1
ATOM 968 N N . ILE A 1 122 ? -30.524 -3.382 39.792 1.00 73.25 122 ILE A N 1
ATOM 969 C CA . ILE A 1 122 ? -30.392 -3.989 38.462 1.00 73.25 122 ILE A CA 1
ATOM 970 C C . ILE A 1 122 ? -30.148 -2.896 37.407 1.00 73.25 122 ILE A C 1
ATOM 972 O O . ILE A 1 122 ? -29.244 -3.017 36.576 1.00 73.25 122 ILE A O 1
ATOM 976 N N . LYS A 1 123 ? -30.880 -1.778 37.470 1.00 79.88 123 LYS A N 1
ATOM 977 C CA . LYS A 1 123 ? -30.673 -0.612 36.596 1.00 79.88 123 LYS A CA 1
ATOM 978 C C . LYS A 1 123 ? -29.313 0.034 36.827 1.00 79.88 123 LYS A C 1
ATOM 980 O O . LYS A 1 123 ? -28.655 0.407 35.857 1.00 79.88 123 LYS A O 1
ATOM 985 N N . TYR A 1 124 ? -28.867 0.136 38.073 1.00 80.12 124 TYR A N 1
ATOM 986 C CA . TYR A 1 124 ? -27.583 0.711 38.450 1.00 80.12 124 TYR A CA 1
ATOM 987 C C . TYR A 1 124 ? -26.414 -0.097 37.880 1.00 80.12 124 TYR A C 1
ATOM 989 O O . TYR A 1 124 ? -25.577 0.435 37.152 1.00 80.12 124 TYR A O 1
ATOM 997 N N . THR A 1 125 ? -26.408 -1.410 38.123 1.00 78.06 125 THR A N 1
ATOM 998 C CA . THR A 1 125 ? -25.382 -2.320 37.589 1.00 78.06 125 THR A CA 1
ATOM 999 C C . THR A 1 125 ? -25.369 -2.325 36.060 1.00 78.06 125 THR A C 1
ATOM 1001 O O . THR A 1 125 ? -24.302 -2.241 35.450 1.00 78.06 125 THR A O 1
ATOM 1004 N N . THR A 1 126 ? -26.545 -2.324 35.427 1.00 84.12 126 THR A N 1
ATOM 1005 C CA . THR A 1 126 ? -26.676 -2.189 33.967 1.00 84.12 126 THR A CA 1
ATOM 1006 C C . THR A 1 126 ? -26.103 -0.858 33.477 1.00 84.12 126 THR A C 1
ATOM 1008 O O . THR A 1 126 ? -25.332 -0.830 32.518 1.00 84.12 126 THR A O 1
ATOM 1011 N N . SER A 1 127 ? -26.416 0.247 34.155 1.00 84.62 127 SER A N 1
ATOM 1012 C CA . SER A 1 127 ? -25.932 1.586 33.800 1.00 84.62 127 SER A CA 1
ATOM 1013 C C . SER A 1 127 ? -24.410 1.680 33.907 1.00 84.62 127 SER A C 1
ATOM 1015 O O . SER A 1 127 ? -23.763 2.199 32.998 1.00 84.62 127 SER A O 1
ATOM 1017 N N . GLN A 1 128 ? -23.815 1.100 34.951 1.00 85.50 128 GLN A N 1
ATOM 1018 C CA . GLN A 1 128 ? -22.361 1.049 35.112 1.00 85.50 128 GLN A CA 1
ATOM 1019 C C . GLN A 1 128 ? -21.683 0.216 34.016 1.00 85.50 128 GLN A C 1
ATOM 1021 O O . GLN A 1 128 ? -20.663 0.619 33.450 1.00 85.50 128 GLN A O 1
ATOM 1026 N N . GLN A 1 129 ? -22.276 -0.916 33.627 1.00 89.25 129 GLN A N 1
ATOM 1027 C CA . GLN A 1 129 ? -21.779 -1.693 32.489 1.00 89.25 129 GLN A CA 1
ATOM 1028 C C . GLN A 1 129 ? -21.856 -0.904 31.176 1.00 89.25 129 GLN A C 1
ATOM 1030 O O . GLN A 1 129 ? -20.925 -0.961 30.366 1.00 89.25 129 GLN A O 1
ATOM 1035 N N . VAL A 1 130 ? -22.938 -0.150 30.962 1.00 93.50 130 VAL A N 1
ATOM 1036 C CA . VAL A 1 130 ? -23.094 0.731 29.796 1.00 93.50 130 VAL A CA 1
ATOM 1037 C C . VAL A 1 130 ? -22.032 1.832 29.800 1.00 93.50 130 VAL A C 1
ATOM 1039 O O . VAL A 1 130 ? -21.401 2.058 28.767 1.00 93.50 130 VAL A O 1
ATOM 1042 N N . LEU A 1 131 ? -21.767 2.466 30.945 1.00 92.00 131 LEU A N 1
ATOM 1043 C CA . LEU A 1 131 ? -20.709 3.472 31.089 1.00 92.00 131 LEU A CA 1
ATOM 1044 C C . LEU A 1 131 ? -19.324 2.894 30.775 1.00 92.00 131 LEU A C 1
ATOM 1046 O O . LEU A 1 131 ? -18.569 3.484 30.001 1.00 92.00 131 LEU A O 1
ATOM 1050 N N . LYS A 1 132 ? -19.011 1.699 31.286 1.00 93.81 132 LYS A N 1
ATOM 1051 C CA . LYS A 1 132 ? -17.749 1.012 30.985 1.00 93.81 132 LYS A CA 1
ATOM 1052 C C . LYS A 1 132 ? -17.593 0.741 29.486 1.00 93.81 132 LYS A C 1
ATOM 1054 O O . LYS A 1 132 ? -16.554 1.066 28.911 1.00 93.81 132 LYS A O 1
ATOM 1059 N N . LYS A 1 133 ? -18.631 0.204 28.835 1.00 97.06 133 LYS A N 1
ATOM 1060 C CA . LYS A 1 133 ? -18.636 -0.039 27.381 1.00 97.06 133 LYS A CA 1
ATOM 1061 C C . LYS A 1 133 ? -18.506 1.260 26.584 1.00 97.06 133 LYS A C 1
ATOM 1063 O O . LYS A 1 133 ? -17.787 1.295 25.589 1.00 97.06 133 LYS A O 1
ATOM 1068 N N . ARG A 1 134 ? -19.158 2.340 27.025 1.00 97.44 134 ARG A N 1
ATOM 1069 C CA . ARG A 1 134 ? -19.045 3.669 26.408 1.00 97.44 134 ARG A CA 1
ATOM 1070 C C . ARG A 1 134 ? -17.605 4.182 26.442 1.00 97.44 134 ARG A C 1
ATOM 1072 O O . ARG A 1 134 ? -17.128 4.676 25.424 1.00 97.44 134 ARG A O 1
ATOM 1079 N N . ASN A 1 135 ? -16.915 4.052 27.572 1.00 96.69 135 ASN A N 1
ATOM 1080 C CA . ASN A 1 135 ? -15.524 4.494 27.694 1.00 96.69 135 ASN A CA 1
ATOM 1081 C C . ASN A 1 135 ? -14.591 3.666 26.798 1.00 96.69 135 ASN A C 1
ATOM 1083 O O . ASN A 1 135 ? -13.809 4.235 26.044 1.00 96.69 135 ASN A O 1
ATOM 1087 N N . GLN A 1 136 ? -14.769 2.341 26.764 1.00 98.12 136 GLN A N 1
ATOM 1088 C CA . GLN A 1 136 ? -14.038 1.469 25.834 1.00 98.12 136 GLN A CA 1
ATOM 1089 C C . GLN A 1 136 ? -14.269 1.858 24.365 1.00 98.12 136 GLN A C 1
ATOM 1091 O O . GLN A 1 136 ? -13.337 1.859 23.560 1.00 98.12 136 GLN A O 1
ATOM 1096 N N . LEU A 1 137 ? -15.505 2.217 24.006 1.00 98.06 137 LEU A N 1
ATOM 1097 C CA . LEU A 1 137 ? -15.841 2.675 22.660 1.00 98.06 137 LEU A CA 1
ATOM 1098 C C . LEU A 1 137 ? -15.172 4.016 22.323 1.00 98.06 137 LEU A C 1
ATOM 1100 O O . LEU A 1 137 ? -14.723 4.206 21.192 1.00 98.06 137 LEU A O 1
ATOM 1104 N N . LEU A 1 138 ? -15.088 4.941 23.282 1.00 98.12 138 LEU A N 1
ATOM 1105 C CA . LEU A 1 138 ? -14.391 6.219 23.111 1.00 98.12 138 LEU A CA 1
ATOM 1106 C C . LEU A 1 138 ? -12.885 6.023 22.895 1.00 98.12 138 LEU A C 1
ATOM 1108 O O . LEU A 1 138 ? -12.311 6.652 21.997 1.00 98.12 138 LEU A O 1
ATOM 1112 N N . ASP A 1 139 ? -12.263 5.115 23.644 1.00 98.06 139 ASP A N 1
ATOM 1113 C CA . ASP A 1 139 ? -10.848 4.772 23.473 1.00 98.06 139 ASP A CA 1
ATOM 1114 C C . ASP A 1 139 ? -10.590 4.139 22.103 1.00 98.06 139 ASP A C 1
ATOM 1116 O O . ASP A 1 139 ? -9.682 4.558 21.375 1.00 98.06 139 ASP A O 1
ATOM 1120 N N . LEU A 1 140 ? -11.436 3.185 21.698 1.00 98.31 140 LEU A N 1
ATOM 1121 C CA . LEU A 1 140 ? -11.352 2.553 20.383 1.00 98.31 140 LEU A CA 1
ATOM 1122 C C . LEU A 1 140 ? -11.529 3.578 19.256 1.00 98.31 140 LEU A C 1
ATOM 1124 O O . LEU A 1 140 ? -10.738 3.588 18.313 1.00 98.31 140 LEU A O 1
ATOM 1128 N N . LYS A 1 141 ? -12.518 4.476 19.366 1.00 98.19 141 LYS A N 1
ATOM 1129 C CA . LYS A 1 141 ? -12.738 5.570 18.406 1.00 98.19 141 LYS A CA 1
ATOM 1130 C C . LYS A 1 141 ? -11.490 6.441 18.274 1.00 98.19 141 LYS A C 1
ATOM 1132 O O . LYS A 1 141 ? -11.075 6.756 17.160 1.00 98.19 141 LYS A O 1
ATOM 1137 N N . THR A 1 142 ? -10.875 6.805 19.395 1.00 98.31 142 THR A N 1
ATOM 1138 C CA . THR A 1 142 ? -9.664 7.635 19.414 1.00 98.31 142 THR A CA 1
ATOM 1139 C C . THR A 1 142 ? -8.485 6.918 18.756 1.00 98.31 142 THR A C 1
ATOM 1141 O O . THR A 1 142 ? -7.769 7.512 17.949 1.00 98.31 142 THR A O 1
ATOM 1144 N N . ASN A 1 143 ? -8.297 5.627 19.045 1.00 98.38 143 ASN A N 1
ATOM 1145 C CA . ASN A 1 143 ? -7.250 4.811 18.429 1.00 98.38 143 ASN A CA 1
ATOM 1146 C C . ASN A 1 143 ? -7.446 4.682 16.910 1.00 98.38 143 ASN A C 1
ATOM 1148 O O . ASN A 1 143 ? -6.508 4.914 16.146 1.00 98.38 143 ASN A O 1
ATOM 1152 N N . LEU A 1 144 ? -8.673 4.384 16.471 1.00 98.50 144 LEU A N 1
ATOM 1153 C CA . LEU A 1 144 ? -9.023 4.287 15.054 1.00 98.50 144 LEU A CA 1
ATOM 1154 C C . LEU A 1 144 ? -8.782 5.606 14.322 1.00 98.50 144 LEU A C 1
ATOM 1156 O O . LEU A 1 144 ? -8.214 5.600 13.235 1.00 98.50 144 LEU A O 1
ATOM 1160 N N . MET A 1 145 ? -9.142 6.739 14.926 1.00 98.44 145 MET A N 1
ATOM 1161 C CA . MET A 1 145 ? -8.924 8.048 14.315 1.00 98.44 145 MET A CA 1
ATOM 1162 C C . MET A 1 145 ? -7.431 8.364 14.148 1.00 98.44 145 MET A C 1
ATOM 1164 O O . MET A 1 145 ? -7.026 8.852 13.095 1.00 98.44 145 MET A O 1
ATOM 1168 N N . LYS A 1 146 ? -6.591 8.010 15.132 1.00 98.44 146 LYS A N 1
ATOM 1169 C CA . LYS A 1 146 ? -5.126 8.120 15.012 1.00 98.44 146 LYS A CA 1
ATOM 1170 C C . LYS A 1 146 ? -4.575 7.236 13.889 1.00 98.44 146 LYS A C 1
ATOM 1172 O O . LYS A 1 146 ? -3.783 7.710 13.079 1.00 98.44 146 LYS A O 1
ATOM 1177 N N . LYS A 1 147 ? -5.018 5.975 13.805 1.00 98.56 147 LYS A N 1
ATOM 1178 C CA . LYS A 1 147 ? -4.623 5.052 12.727 1.00 98.56 147 LYS A CA 1
ATOM 1179 C C . LYS A 1 147 ? -5.046 5.564 11.352 1.00 98.56 147 LYS A C 1
ATOM 1181 O O . LYS A 1 147 ? -4.255 5.497 10.421 1.00 98.56 147 LYS A O 1
ATOM 1186 N N . LEU A 1 148 ? -6.253 6.116 11.237 1.00 98.44 148 LEU A N 1
ATOM 1187 C CA . LEU A 1 148 ? -6.757 6.690 9.992 1.00 98.44 148 LEU A CA 1
ATOM 1188 C C . LEU A 1 148 ? -5.924 7.898 9.547 1.00 98.44 148 LEU A C 1
ATOM 1190 O O . LEU A 1 148 ? -5.581 8.000 8.373 1.00 98.44 148 LEU A O 1
ATOM 1194 N N . LEU A 1 149 ? -5.562 8.790 10.474 1.00 98.31 149 LEU A N 1
ATOM 1195 C CA . LEU A 1 149 ? -4.685 9.927 10.179 1.00 98.31 149 LEU A CA 1
ATOM 1196 C C . LEU A 1 149 ? -3.294 9.469 9.727 1.00 98.31 149 LEU A C 1
ATOM 1198 O O . LEU A 1 149 ? -2.782 9.981 8.735 1.00 98.31 149 LEU A O 1
ATOM 1202 N N . SER A 1 150 ? -2.721 8.470 10.403 1.00 98.50 150 SER A N 1
ATOM 1203 C CA . SER A 1 150 ? -1.449 7.866 9.994 1.00 98.50 150 SER A CA 1
ATOM 1204 C C . SER A 1 150 ? -1.540 7.258 8.594 1.00 98.50 150 SER A C 1
ATOM 1206 O O . SER A 1 150 ? -0.696 7.547 7.756 1.00 98.50 150 SER A O 1
ATOM 1208 N N . ALA A 1 151 ? -2.579 6.467 8.317 1.00 98.44 151 ALA A N 1
ATOM 1209 C CA . ALA A 1 151 ? -2.783 5.849 7.010 1.00 98.44 151 ALA A CA 1
ATOM 1210 C C . ALA A 1 151 ? -2.959 6.896 5.901 1.00 98.44 151 ALA A C 1
ATOM 1212 O O . ALA A 1 151 ? -2.391 6.751 4.825 1.00 98.44 151 ALA A O 1
ATOM 1213 N N . LYS A 1 152 ? -3.683 7.990 6.177 1.00 98.50 152 LYS A N 1
ATOM 1214 C CA . LYS A 1 152 ? -3.840 9.105 5.235 1.00 98.50 152 LYS A CA 1
ATOM 1215 C C . LYS A 1 152 ? -2.506 9.790 4.931 1.00 98.50 152 LYS A C 1
ATOM 1217 O O . LYS A 1 152 ? -2.248 10.124 3.781 1.00 98.50 152 LYS A O 1
ATOM 1222 N N . SER A 1 153 ? -1.662 9.980 5.946 1.00 98.25 153 SER A N 1
ATOM 1223 C CA . SER A 1 153 ? -0.313 10.527 5.768 1.00 98.25 153 SER A CA 1
ATOM 1224 C C . SER A 1 153 ? 0.566 9.610 4.917 1.00 98.25 153 SER A C 1
ATOM 1226 O O . SER A 1 153 ? 1.269 10.091 4.036 1.00 98.25 153 SER A O 1
ATOM 1228 N N . THR A 1 154 ? 0.525 8.299 5.169 1.00 98.38 154 THR A N 1
ATOM 1229 C CA . THR A 1 154 ? 1.259 7.307 4.374 1.00 98.38 154 THR A CA 1
ATOM 1230 C C . THR A 1 154 ? 0.765 7.269 2.929 1.00 98.38 154 THR A C 1
ATOM 1232 O O . THR A 1 154 ? 1.586 7.203 2.023 1.00 98.38 154 THR A O 1
ATOM 1235 N N . GLN A 1 155 ? -0.548 7.364 2.698 1.00 98.50 155 GLN A N 1
ATOM 1236 C CA . GLN A 1 155 ? -1.102 7.409 1.344 1.00 98.50 155 GLN A CA 1
ATOM 1237 C C . GLN A 1 155 ? -0.587 8.622 0.564 1.00 98.50 155 GLN A C 1
ATOM 1239 O O . GLN A 1 155 ? -0.122 8.455 -0.554 1.00 98.50 155 GLN A O 1
ATOM 1244 N N . ALA A 1 156 ? -0.605 9.815 1.169 1.00 98.19 156 ALA A N 1
ATOM 1245 C CA . ALA A 1 156 ? -0.106 11.025 0.515 1.00 98.19 156 ALA A CA 1
ATOM 1246 C C . ALA A 1 156 ? 1.374 10.897 0.113 1.00 98.19 156 ALA A C 1
ATOM 1248 O O . ALA A 1 156 ? 1.742 11.247 -1.001 1.00 98.19 156 ALA A O 1
ATOM 1249 N N . HIS A 1 157 ? 2.204 10.320 0.987 1.00 98.38 157 HIS A N 1
ATOM 1250 C CA . HIS A 1 157 ? 3.607 10.048 0.675 1.00 98.38 157 HIS A CA 1
ATOM 1251 C C . HIS A 1 157 ? 3.770 9.087 -0.513 1.00 98.38 157 HIS A C 1
ATOM 1253 O O . HIS A 1 157 ? 4.582 9.337 -1.397 1.00 98.38 157 HIS A O 1
ATOM 1259 N N . ILE A 1 158 ? 2.989 8.002 -0.550 1.00 98.50 158 ILE A N 1
ATOM 1260 C CA . ILE A 1 158 ? 3.007 7.045 -1.668 1.00 98.50 158 ILE A CA 1
ATOM 1261 C C . ILE A 1 158 ? 2.586 7.728 -2.974 1.00 98.50 158 ILE A C 1
ATOM 1263 O O . ILE A 1 158 ? 3.197 7.482 -4.013 1.00 98.50 158 ILE A O 1
ATOM 1267 N N . ASP A 1 159 ? 1.569 8.589 -2.934 1.00 98.50 159 ASP A N 1
ATOM 1268 C CA . ASP A 1 159 ? 1.096 9.319 -4.112 1.00 98.50 159 ASP A CA 1
ATOM 1269 C C . ASP A 1 159 ? 2.190 10.261 -4.659 1.00 98.50 159 ASP A C 1
ATOM 1271 O O . ASP A 1 159 ? 2.443 10.283 -5.869 1.00 98.50 159 ASP A O 1
ATOM 1275 N N . ASP A 1 160 ? 2.896 10.974 -3.775 1.00 98.38 160 ASP A N 1
ATOM 1276 C CA . ASP A 1 160 ? 4.013 11.861 -4.130 1.00 98.38 160 ASP A CA 1
ATOM 1277 C C . ASP A 1 160 ? 5.201 11.085 -4.733 1.00 98.38 160 ASP A C 1
ATOM 1279 O O . ASP A 1 160 ? 5.753 11.467 -5.776 1.00 98.38 160 ASP A O 1
ATOM 1283 N N . GLU A 1 161 ? 5.582 9.961 -4.118 1.00 98.44 161 GLU A N 1
ATOM 1284 C CA . GLU A 1 161 ? 6.636 9.077 -4.630 1.00 98.44 161 GLU A CA 1
ATOM 1285 C C . GLU A 1 161 ? 6.255 8.470 -5.984 1.00 98.44 161 GLU A C 1
ATOM 1287 O O . GLU A 1 161 ? 7.072 8.447 -6.907 1.00 98.44 161 GLU A O 1
ATOM 1292 N N . SER A 1 162 ? 5.004 8.031 -6.142 1.00 98.44 162 SER A N 1
ATOM 1293 C CA . SER A 1 162 ? 4.499 7.479 -7.400 1.00 98.44 162 SER A CA 1
ATOM 1294 C C . SER A 1 162 ? 4.510 8.523 -8.515 1.00 98.44 162 SER A C 1
ATOM 1296 O O . SER A 1 162 ? 4.873 8.206 -9.649 1.00 98.44 162 SER A O 1
ATOM 1298 N N . SER A 1 163 ? 4.137 9.770 -8.213 1.00 98.25 163 SER A N 1
ATOM 1299 C CA . SER A 1 163 ? 4.201 10.882 -9.167 1.00 98.25 163 SER A CA 1
ATOM 1300 C C . SER A 1 163 ? 5.642 11.151 -9.612 1.00 98.25 163 SER A C 1
ATOM 1302 O O . SER A 1 163 ? 5.927 11.253 -10.809 1.00 98.25 163 SER A O 1
ATOM 1304 N N . THR A 1 164 ? 6.574 11.162 -8.655 1.00 98.50 164 THR A N 1
ATOM 1305 C CA . THR A 1 164 ? 8.008 11.345 -8.914 1.00 98.50 164 THR A CA 1
ATOM 1306 C C . THR A 1 164 ? 8.572 10.227 -9.790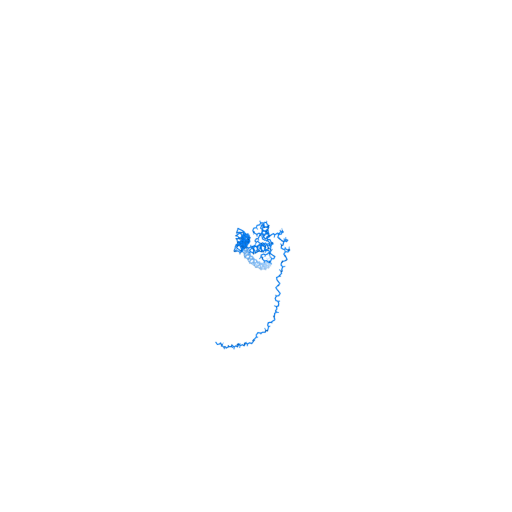 1.00 98.50 164 THR A C 1
ATOM 1308 O O . THR A 1 164 ? 9.236 10.499 -10.792 1.00 98.50 164 THR A O 1
ATOM 1311 N N . ALA A 1 165 ? 8.276 8.968 -9.457 1.00 98.50 165 ALA A N 1
ATOM 1312 C CA . ALA A 1 165 ? 8.707 7.815 -10.240 1.00 98.50 165 ALA A CA 1
ATOM 1313 C C . ALA A 1 165 ? 8.149 7.866 -11.671 1.00 98.50 165 ALA A C 1
ATOM 1315 O O . ALA A 1 165 ? 8.873 7.615 -12.633 1.00 98.50 165 ALA A O 1
ATOM 1316 N N . ASN A 1 166 ? 6.883 8.259 -11.834 1.00 98.50 166 ASN A N 1
ATOM 1317 C CA . ASN A 1 166 ? 6.263 8.375 -13.150 1.00 98.50 166 ASN A CA 1
ATOM 1318 C C . ASN A 1 166 ? 6.924 9.468 -14.012 1.00 98.50 166 ASN A C 1
ATOM 1320 O O . ASN A 1 166 ? 7.162 9.259 -15.202 1.00 98.50 166 ASN A O 1
ATOM 1324 N N . ALA A 1 167 ? 7.289 10.607 -13.413 1.00 98.31 167 ALA A N 1
ATOM 1325 C CA . ALA A 1 167 ? 8.040 11.656 -14.103 1.00 98.31 167 ALA A CA 1
ATOM 1326 C C . ALA A 1 167 ? 9.427 11.168 -14.563 1.00 98.31 167 ALA A C 1
ATOM 1328 O O . ALA A 1 167 ? 9.830 11.427 -15.697 1.00 98.31 167 ALA A O 1
ATOM 1329 N N . GLN A 1 168 ? 10.133 10.404 -13.721 1.00 98.56 168 GLN A N 1
ATOM 1330 C CA . GLN A 1 168 ? 11.426 9.805 -14.077 1.00 98.56 168 GLN A CA 1
ATOM 1331 C C . GLN A 1 168 ? 11.302 8.781 -15.213 1.00 98.56 168 GLN A C 1
ATOM 1333 O O . GLN A 1 168 ? 12.129 8.771 -16.123 1.00 98.56 168 GLN A O 1
ATOM 1338 N N . ILE A 1 169 ? 10.258 7.946 -15.202 1.00 98.62 169 ILE A N 1
ATOM 1339 C CA . ILE A 1 169 ? 9.981 6.986 -16.281 1.00 98.62 169 ILE A CA 1
ATOM 1340 C C . ILE A 1 169 ? 9.737 7.712 -17.607 1.00 98.62 169 ILE A C 1
ATOM 1342 O O . ILE A 1 169 ? 10.257 7.292 -18.644 1.00 98.62 169 ILE A O 1
ATOM 1346 N N . HIS A 1 170 ? 8.969 8.803 -17.587 1.00 98.38 170 HIS A N 1
ATOM 1347 C CA . HIS A 1 170 ? 8.711 9.603 -18.781 1.00 98.38 170 HIS A CA 1
ATOM 1348 C C . HIS A 1 170 ? 10.003 10.212 -19.347 1.00 98.38 170 HIS A C 1
ATOM 1350 O O . HIS A 1 170 ? 10.252 10.125 -20.548 1.00 98.38 170 HIS A O 1
ATOM 1356 N N . GLU A 1 171 ? 10.856 10.768 -18.485 1.00 98.44 171 GLU A N 1
ATOM 1357 C CA . GLU A 1 171 ? 12.156 11.320 -18.883 1.00 98.44 171 GLU A CA 1
ATOM 1358 C C . GLU A 1 171 ? 13.069 10.250 -19.504 1.00 98.44 171 GLU A C 1
ATOM 1360 O O . GLU A 1 171 ? 13.598 10.435 -20.601 1.00 98.44 171 GLU A O 1
ATOM 1365 N N . LEU A 1 172 ? 13.195 9.084 -18.862 1.00 98.50 172 LEU A N 1
ATOM 1366 C CA . LEU A 1 172 ? 13.973 7.965 -19.403 1.00 98.50 172 LEU A CA 1
ATOM 1367 C C . LEU A 1 172 ? 13.420 7.470 -20.745 1.00 98.50 172 LEU A C 1
ATOM 1369 O O . LEU A 1 172 ? 14.193 7.127 -21.640 1.00 98.50 172 LEU A O 1
ATOM 1373 N N . SER A 1 173 ? 12.097 7.466 -20.911 1.00 98.50 173 SER A N 1
ATOM 1374 C CA . SER A 1 173 ? 11.456 7.099 -22.179 1.00 98.50 173 SER A CA 1
ATOM 1375 C C . SER A 1 173 ? 11.854 8.063 -23.300 1.00 98.50 173 SER A C 1
ATOM 1377 O O . SER A 1 173 ? 12.238 7.620 -24.384 1.00 98.50 173 SER A O 1
ATOM 1379 N N . LEU A 1 174 ? 11.871 9.371 -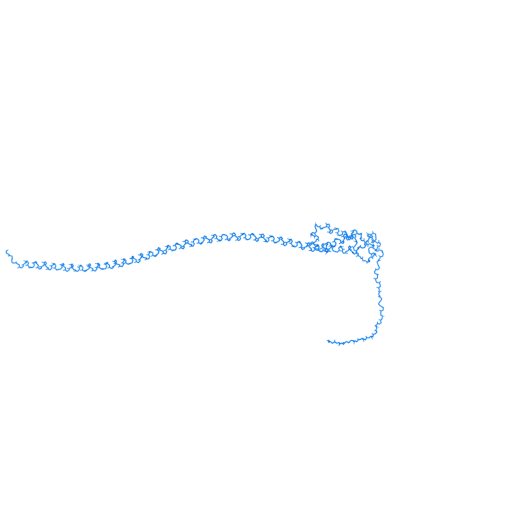23.018 1.00 98.31 174 LEU A N 1
ATOM 1380 C CA . LEU A 1 174 ? 12.343 10.392 -23.957 1.00 98.31 174 LEU A CA 1
ATOM 1381 C C . LEU A 1 174 ? 13.812 10.177 -24.349 1.00 98.31 174 LEU A C 1
ATOM 1383 O O . LEU A 1 174 ? 14.170 10.258 -25.527 1.00 98.31 174 LEU A O 1
ATOM 1387 N N . GLN A 1 175 ? 14.668 9.877 -23.368 1.00 98.50 175 GLN A N 1
ATOM 1388 C CA . GLN A 1 175 ? 16.089 9.620 -23.610 1.00 98.50 175 GLN A CA 1
ATOM 1389 C C . GLN A 1 175 ? 16.305 8.380 -24.481 1.00 98.50 175 GLN A C 1
ATOM 1391 O O . GLN A 1 175 ? 17.132 8.412 -25.396 1.00 98.50 175 GLN A O 1
ATOM 1396 N N . ILE A 1 176 ? 15.541 7.308 -24.250 1.00 98.50 176 ILE A N 1
ATOM 1397 C CA . ILE A 1 176 ? 15.576 6.095 -25.076 1.00 98.50 176 ILE A CA 1
ATOM 1398 C C . ILE A 1 176 ? 15.217 6.418 -26.528 1.00 98.50 176 ILE A C 1
ATOM 1400 O O . ILE A 1 176 ? 15.910 5.968 -27.444 1.00 98.50 176 ILE A O 1
ATOM 1404 N N . ASP A 1 177 ? 14.169 7.204 -26.763 1.00 98.12 177 ASP A N 1
ATOM 1405 C CA . ASP A 1 177 ? 13.748 7.548 -28.123 1.00 98.12 177 ASP A CA 1
ATOM 1406 C C . ASP A 1 177 ? 14.767 8.445 -28.836 1.00 98.12 177 ASP A C 1
ATOM 1408 O O . ASP A 1 177 ? 15.058 8.243 -30.021 1.00 98.12 177 ASP A O 1
ATOM 1412 N N . ASN A 1 178 ? 15.403 9.365 -28.107 1.00 98.19 178 ASN A N 1
ATOM 1413 C CA . ASN A 1 178 ? 16.517 10.140 -28.641 1.00 98.19 178 ASN A CA 1
ATOM 1414 C C . ASN A 1 178 ? 17.709 9.240 -29.021 1.00 98.19 178 ASN A C 1
ATOM 1416 O O . ASN A 1 178 ? 18.251 9.361 -30.121 1.00 98.19 178 ASN A O 1
ATOM 1420 N N . LEU A 1 179 ? 18.087 8.291 -28.158 1.00 98.38 179 LEU A N 1
ATOM 1421 C CA . LEU A 1 179 ? 19.167 7.339 -28.441 1.00 98.38 179 LEU A CA 1
ATOM 1422 C C . LEU A 1 179 ? 18.856 6.449 -29.651 1.00 98.38 179 LEU A C 1
ATOM 1424 O O . LEU A 1 179 ? 19.735 6.245 -30.486 1.00 98.38 179 LEU A O 1
ATOM 1428 N N . LYS A 1 180 ? 17.611 5.980 -29.810 1.00 98.25 180 LYS A N 1
ATOM 1429 C CA . LYS A 1 180 ? 17.182 5.249 -31.018 1.00 98.25 180 LYS A CA 1
ATOM 1430 C C . LYS A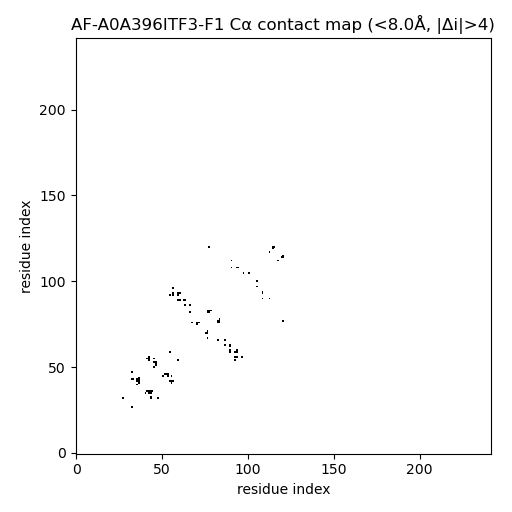 1 180 ? 17.350 6.092 -32.283 1.00 98.25 180 LYS A C 1
ATOM 1432 O O . LYS A 1 180 ? 17.823 5.588 -33.297 1.00 98.25 180 LYS A O 1
ATOM 1437 N N . SER A 1 181 ? 16.996 7.377 -32.231 1.00 97.81 181 SER A N 1
ATOM 1438 C CA . SER A 1 181 ? 17.178 8.298 -33.362 1.00 97.81 181 SER A CA 1
ATOM 1439 C C . SER A 1 181 ? 18.654 8.463 -33.733 1.00 97.81 181 SER A C 1
ATOM 1441 O O . SER A 1 181 ? 19.013 8.410 -34.912 1.00 97.81 181 SER A O 1
ATOM 1443 N N . VAL A 1 182 ? 19.530 8.607 -32.733 1.00 98.19 182 VAL A N 1
ATOM 1444 C CA . VAL A 1 182 ? 20.985 8.673 -32.940 1.00 98.19 182 VAL A CA 1
ATOM 1445 C C . VAL A 1 182 ? 21.520 7.371 -33.537 1.00 98.19 182 VAL A C 1
ATOM 1447 O O . VAL A 1 182 ? 22.293 7.423 -34.494 1.00 98.19 182 VAL A O 1
ATOM 1450 N N . LEU A 1 183 ? 21.080 6.218 -33.028 1.00 98.12 183 LEU A N 1
ATOM 1451 C CA . LEU A 1 183 ? 21.476 4.907 -33.543 1.00 98.12 183 LEU A CA 1
ATOM 1452 C C . LEU A 1 183 ? 21.101 4.750 -35.022 1.00 98.12 183 LEU A C 1
ATOM 1454 O O . LEU A 1 183 ? 21.964 4.441 -35.836 1.00 98.12 183 LEU A O 1
ATOM 1458 N N . ASN A 1 184 ? 19.862 5.086 -35.389 1.00 97.81 184 ASN A N 1
ATOM 1459 C CA . ASN A 1 184 ? 19.403 5.027 -36.778 1.00 97.81 184 ASN A CA 1
ATOM 1460 C C . ASN A 1 184 ? 20.246 5.920 -37.705 1.00 97.81 184 ASN A C 1
ATOM 1462 O O . ASN A 1 184 ? 20.574 5.527 -38.823 1.00 97.81 184 ASN A O 1
ATOM 1466 N N . LYS A 1 185 ? 20.628 7.125 -37.254 1.00 97.88 185 LYS A N 1
ATOM 1467 C CA . LYS A 1 185 ? 21.521 8.008 -38.027 1.00 97.88 185 LYS A CA 1
ATOM 1468 C C . LYS A 1 185 ? 22.909 7.393 -38.211 1.00 97.88 185 LYS A C 1
ATOM 1470 O O . LYS A 1 185 ? 23.470 7.496 -39.300 1.00 97.88 185 LYS A O 1
ATOM 1475 N N . CYS A 1 186 ? 23.446 6.763 -37.167 1.00 97.88 186 CYS A N 1
ATOM 1476 C CA . CYS A 1 186 ? 24.730 6.066 -37.217 1.00 97.88 186 CYS A CA 1
ATOM 1477 C C . CYS A 1 186 ? 24.693 4.898 -38.214 1.00 97.88 186 CYS A C 1
ATOM 1479 O O . CYS A 1 186 ? 25.587 4.781 -39.050 1.00 97.88 186 CYS A O 1
ATOM 1481 N N . ASP A 1 187 ? 23.626 4.094 -38.201 1.00 98.38 187 ASP A N 1
ATOM 1482 C CA . ASP A 1 187 ? 23.451 2.978 -39.136 1.00 98.38 187 ASP A CA 1
ATOM 1483 C C . ASP A 1 187 ? 23.395 3.453 -40.595 1.00 98.38 187 ASP A C 1
ATOM 1485 O O . ASP A 1 187 ? 24.064 2.887 -41.461 1.00 98.38 187 ASP A O 1
ATOM 1489 N N . VAL A 1 188 ? 22.683 4.553 -40.871 1.00 98.19 188 VAL A N 1
ATOM 1490 C CA . VAL A 1 188 ? 22.656 5.165 -42.212 1.00 98.19 188 VAL A CA 1
ATOM 1491 C C . VAL A 1 188 ? 24.053 5.623 -42.645 1.00 98.19 188 VAL A C 1
ATOM 1493 O O . VAL A 1 188 ? 24.461 5.375 -43.781 1.00 98.19 188 VAL A O 1
ATOM 1496 N N . GLN A 1 189 ? 24.811 6.274 -41.757 1.00 98.12 189 GLN A N 1
ATOM 1497 C CA . GLN A 1 189 ? 26.179 6.710 -42.059 1.00 98.12 189 GLN A CA 1
ATOM 1498 C C . GLN A 1 189 ? 27.124 5.529 -42.297 1.00 98.12 189 GLN A C 1
ATOM 1500 O O . GLN A 1 189 ? 27.951 5.582 -43.205 1.00 98.12 189 GLN A O 1
ATOM 1505 N N . LYS A 1 190 ? 26.984 4.455 -41.519 1.00 98.25 190 LYS A N 1
ATOM 1506 C CA . LYS A 1 190 ? 27.763 3.226 -41.674 1.00 98.25 190 LYS A CA 1
ATOM 1507 C C . LYS A 1 190 ? 27.536 2.583 -43.040 1.00 98.25 190 LYS A C 1
ATOM 1509 O O . LYS A 1 190 ? 28.511 2.247 -43.711 1.00 98.25 190 LYS A O 1
ATOM 1514 N N . GLU A 1 191 ? 26.284 2.429 -43.471 1.00 98.12 191 GLU A N 1
ATOM 1515 C CA . GLU A 1 191 ? 25.989 1.854 -44.790 1.00 98.12 191 GLU A CA 1
ATOM 1516 C C . GLU A 1 191 ? 26.468 2.764 -45.929 1.00 98.12 191 GLU A C 1
ATOM 1518 O O . GLU A 1 191 ? 27.009 2.268 -46.917 1.00 98.12 191 GLU A O 1
ATOM 1523 N N . LYS A 1 192 ? 26.378 4.092 -45.765 1.00 98.31 192 LYS A N 1
ATOM 1524 C CA . LYS A 1 192 ? 26.954 5.046 -46.722 1.00 98.31 192 LYS A CA 1
ATOM 1525 C C . LYS A 1 192 ? 28.473 4.878 -46.854 1.00 98.31 192 LYS A C 1
ATOM 1527 O O . LYS A 1 192 ? 28.965 4.709 -47.965 1.00 98.31 192 LYS A O 1
ATOM 1532 N N . LEU A 1 193 ? 29.204 4.865 -45.738 1.00 98.12 193 LEU A N 1
ATOM 1533 C CA . LEU A 1 193 ? 30.660 4.672 -45.739 1.00 98.12 193 LEU A CA 1
ATOM 1534 C C . LEU A 1 193 ? 31.054 3.322 -46.346 1.00 98.12 193 LEU A C 1
ATOM 1536 O O . LEU A 1 193 ? 32.039 3.222 -47.069 1.00 98.12 193 LEU A O 1
ATOM 1540 N N . LYS A 1 194 ? 30.275 2.270 -46.086 1.00 98.44 194 LYS A N 1
ATOM 1541 C CA . LYS A 1 194 ? 30.498 0.948 -46.678 1.00 98.44 194 LYS A CA 1
ATOM 1542 C C . LYS A 1 194 ? 30.337 0.966 -48.202 1.00 98.44 194 LYS A C 1
ATOM 1544 O O . LYS A 1 194 ? 31.135 0.334 -48.898 1.00 98.44 194 LYS A O 1
ATOM 1549 N N . ALA A 1 195 ? 29.340 1.687 -48.716 1.00 98.19 195 ALA A N 1
ATOM 1550 C CA . ALA A 1 195 ? 29.148 1.870 -50.152 1.00 98.19 195 ALA A CA 1
ATOM 1551 C C . ALA A 1 195 ? 30.313 2.655 -50.778 1.00 98.19 195 ALA A C 1
ATOM 1553 O O . ALA A 1 195 ? 30.902 2.176 -51.744 1.00 98.19 195 ALA A O 1
ATOM 1554 N N . GLU A 1 196 ? 30.711 3.780 -50.174 1.00 98.25 196 GLU A N 1
ATOM 1555 C CA . GLU A 1 196 ? 31.850 4.597 -50.627 1.00 98.25 196 GLU A CA 1
ATOM 1556 C C . GLU A 1 196 ? 33.161 3.794 -50.641 1.00 98.25 196 GLU A C 1
ATOM 1558 O O . GLU A 1 196 ? 33.886 3.800 -51.633 1.00 98.25 196 GLU A O 1
ATOM 1563 N N . CYS A 1 197 ? 33.440 3.012 -49.591 1.00 98.19 197 CYS A N 1
ATOM 1564 C CA . CYS A 1 197 ? 34.605 2.123 -49.553 1.00 98.19 197 CYS A CA 1
ATOM 1565 C C . CYS A 1 197 ? 34.583 1.071 -50.671 1.00 98.19 197 CYS A C 1
ATOM 1567 O O . CYS A 1 197 ? 35.631 0.738 -51.225 1.00 98.19 197 CYS A O 1
ATOM 1569 N N . THR A 1 198 ? 33.404 0.535 -51.001 1.00 98.25 198 THR A N 1
ATOM 1570 C CA . THR A 1 198 ? 33.255 -0.449 -52.085 1.00 98.25 198 THR A CA 1
ATOM 1571 C C . THR A 1 198 ? 33.508 0.201 -53.447 1.00 98.25 198 THR A C 1
ATOM 1573 O O . THR A 1 198 ? 34.193 -0.382 -54.286 1.00 98.25 198 THR A O 1
ATOM 1576 N N . GLU A 1 199 ? 33.015 1.424 -53.649 1.00 98.31 199 GLU A N 1
ATOM 1577 C CA . GLU A 1 199 ? 33.252 2.208 -54.861 1.00 98.31 199 GLU A CA 1
ATOM 1578 C C . GLU A 1 199 ? 34.738 2.553 -55.031 1.00 98.31 199 GLU A C 1
ATOM 1580 O O . GLU A 1 199 ? 35.311 2.283 -56.086 1.00 98.31 199 GLU A O 1
ATOM 1585 N N . TRP A 1 200 ? 35.402 3.059 -53.987 1.00 98.25 200 TRP A N 1
ATOM 1586 C CA . TRP A 1 200 ? 36.840 3.346 -54.030 1.00 98.25 200 TRP A CA 1
ATOM 1587 C C . TRP A 1 200 ? 37.685 2.099 -54.283 1.00 98.25 200 TRP A C 1
ATOM 1589 O O . TRP A 1 200 ? 38.655 2.157 -55.040 1.00 98.25 200 TRP A O 1
ATOM 1599 N N . ALA A 1 201 ? 37.324 0.956 -53.694 1.00 98.12 201 ALA A N 1
ATOM 1600 C CA . ALA A 1 201 ? 38.009 -0.306 -53.964 1.00 98.12 201 ALA A CA 1
ATOM 1601 C C . ALA A 1 201 ? 37.887 -0.714 -55.443 1.00 98.12 201 ALA A C 1
ATOM 1603 O O . ALA A 1 201 ? 38.867 -1.161 -56.044 1.00 98.12 201 ALA A O 1
ATOM 1604 N N . GLN A 1 202 ? 36.710 -0.521 -56.044 1.00 98.12 202 GLN A N 1
ATOM 1605 C CA . GLN A 1 202 ? 36.474 -0.805 -57.457 1.00 98.12 202 GLN A CA 1
ATOM 1606 C C . GLN A 1 202 ? 37.244 0.160 -58.372 1.00 98.12 202 GLN A C 1
ATOM 1608 O O . GLN A 1 202 ? 37.962 -0.298 -59.261 1.00 98.12 202 GLN A O 1
ATOM 1613 N N . GLN A 1 203 ? 37.180 1.469 -58.110 1.00 97.94 203 GLN A N 1
ATOM 1614 C CA . GLN A 1 203 ? 37.929 2.482 -58.865 1.00 97.94 203 GLN A CA 1
ATOM 1615 C C . GLN A 1 203 ? 39.444 2.236 -58.797 1.00 97.94 203 GLN A C 1
ATOM 1617 O O . GLN A 1 203 ? 40.139 2.326 -59.806 1.00 97.94 203 GLN A O 1
ATOM 1622 N N . SER A 1 204 ? 39.960 1.860 -57.623 1.00 98.06 204 SER A N 1
ATOM 1623 C CA . SER A 1 204 ? 41.370 1.499 -57.440 1.00 98.06 204 SER A CA 1
ATOM 1624 C C . SER A 1 204 ? 41.774 0.304 -58.315 1.00 98.06 204 SER A C 1
ATOM 1626 O O . SER A 1 204 ? 42.804 0.339 -58.991 1.00 98.06 204 SER A O 1
ATOM 1628 N N . LYS A 1 205 ? 40.931 -0.736 -58.383 1.00 97.88 205 LYS A N 1
ATOM 1629 C CA . LYS A 1 205 ? 41.158 -1.911 -59.239 1.00 97.88 205 LYS A CA 1
ATOM 1630 C C . LYS A 1 205 ? 41.151 -1.560 -60.732 1.00 97.88 205 LYS A C 1
ATOM 1632 O O . LYS A 1 205 ? 41.975 -2.082 -61.488 1.00 97.88 205 LYS A O 1
ATOM 1637 N N . GLU A 1 206 ? 40.230 -0.702 -61.161 1.00 97.62 206 GLU A N 1
ATOM 1638 C CA . GLU A 1 206 ? 40.145 -0.229 -62.548 1.00 97.62 206 GLU A CA 1
ATOM 1639 C C . GLU A 1 206 ? 41.376 0.589 -62.936 1.00 97.62 206 GLU A C 1
ATOM 1641 O O . GLU A 1 206 ? 41.981 0.324 -63.975 1.00 97.62 206 GLU A O 1
ATOM 1646 N N . LEU A 1 207 ? 41.808 1.508 -62.068 1.00 97.69 207 LEU A N 1
ATOM 1647 C CA . LEU A 1 207 ? 43.001 2.322 -62.289 1.00 97.69 207 LEU A CA 1
ATOM 1648 C C . LEU A 1 207 ? 44.265 1.463 -62.381 1.00 97.69 207 LEU A C 1
ATOM 1650 O O . LEU A 1 207 ? 45.069 1.665 -63.287 1.00 97.69 207 LEU A O 1
ATOM 1654 N N . LEU A 1 208 ? 44.421 0.468 -61.501 1.00 97.50 208 LEU A N 1
ATOM 1655 C CA . LEU A 1 208 ? 45.527 -0.492 -61.581 1.00 97.50 208 LEU A CA 1
ATOM 1656 C C . LEU A 1 208 ? 45.514 -1.268 -62.904 1.00 97.50 208 LEU A C 1
ATOM 1658 O O . LEU A 1 208 ? 46.560 -1.449 -63.518 1.00 97.50 208 LEU A O 1
ATOM 1662 N N . SER A 1 209 ? 44.338 -1.692 -63.371 1.00 97.19 209 SER A N 1
ATOM 1663 C CA . SER A 1 209 ? 44.208 -2.415 -64.644 1.00 97.19 209 SER A CA 1
ATOM 1664 C C . SER A 1 209 ? 44.571 -1.525 -65.841 1.00 97.19 209 SER A C 1
ATOM 1666 O O . SER A 1 209 ? 45.296 -1.957 -66.736 1.00 97.19 209 SER A O 1
ATOM 1668 N N . ALA A 1 210 ? 44.115 -0.267 -65.839 1.00 97.12 210 ALA A N 1
ATOM 1669 C CA . ALA A 1 210 ? 44.441 0.720 -66.869 1.00 97.12 210 ALA A CA 1
ATOM 1670 C C . ALA A 1 210 ? 45.934 1.077 -66.881 1.00 97.12 210 ALA A C 1
ATOM 1672 O O . ALA A 1 210 ? 46.529 1.203 -67.952 1.00 97.12 210 ALA A O 1
ATOM 1673 N N . LEU A 1 211 ? 46.551 1.195 -65.701 1.00 96.94 211 LEU A N 1
ATOM 1674 C CA . LEU A 1 211 ? 47.982 1.443 -65.564 1.00 96.94 211 LEU A CA 1
ATOM 1675 C C . LEU A 1 211 ? 48.804 0.293 -66.160 1.00 96.94 211 LEU A C 1
ATOM 1677 O O . LEU A 1 211 ? 49.687 0.555 -66.967 1.00 96.94 211 LEU A O 1
ATOM 1681 N N . VAL A 1 212 ? 48.466 -0.961 -65.838 1.00 96.88 212 VAL A N 1
ATOM 1682 C CA . VAL A 1 212 ? 49.138 -2.148 -66.402 1.00 96.88 212 VAL A CA 1
ATOM 1683 C C . VAL A 1 212 ? 48.985 -2.208 -67.925 1.00 96.88 212 VAL A C 1
ATOM 1685 O O . VAL A 1 212 ? 49.951 -2.494 -68.625 1.00 96.88 212 VAL A O 1
ATOM 1688 N N . SER A 1 213 ? 47.799 -1.903 -68.462 1.00 95.81 213 SER A N 1
ATOM 1689 C CA . SER A 1 213 ? 47.597 -1.832 -69.919 1.00 95.81 213 SER A CA 1
ATOM 1690 C C . SER A 1 213 ? 48.475 -0.758 -70.561 1.00 95.81 213 SER A C 1
ATOM 1692 O O . SER A 1 213 ? 49.114 -1.005 -71.578 1.00 95.81 213 SER A O 1
ATOM 1694 N N . THR A 1 214 ? 48.534 0.423 -69.943 1.00 96.38 214 THR A N 1
ATOM 1695 C CA . THR A 1 214 ? 49.325 1.550 -70.451 1.00 96.38 214 THR A CA 1
ATOM 1696 C C . THR A 1 214 ? 50.821 1.244 -70.395 1.00 96.38 214 THR A C 1
ATOM 1698 O O . THR A 1 214 ? 51.553 1.602 -71.310 1.00 96.38 214 THR A O 1
ATOM 1701 N N . GLU A 1 215 ? 51.287 0.558 -69.348 1.00 96.19 215 GLU A N 1
ATOM 1702 C CA . GLU A 1 215 ? 52.674 0.096 -69.234 1.00 96.19 215 GLU A CA 1
ATOM 1703 C C . GLU A 1 215 ? 53.051 -0.839 -70.393 1.00 96.19 215 GLU A C 1
ATOM 1705 O O . GLU A 1 215 ? 54.102 -0.659 -71.006 1.00 96.19 215 GLU A O 1
ATOM 1710 N N . VAL A 1 216 ? 52.170 -1.777 -70.760 1.00 95.94 216 VAL A N 1
ATOM 1711 C CA . VAL A 1 216 ? 52.370 -2.651 -71.929 1.00 95.94 216 VAL A CA 1
ATOM 1712 C C . VAL A 1 216 ? 52.442 -1.843 -73.228 1.00 95.94 216 VAL A C 1
ATOM 1714 O O . VAL A 1 216 ? 53.353 -2.065 -74.029 1.00 95.94 216 VAL A O 1
ATOM 1717 N N . ASP A 1 217 ? 51.529 -0.888 -73.425 1.00 95.50 217 ASP A N 1
ATOM 1718 C CA . ASP A 1 217 ? 51.508 -0.040 -74.624 1.00 95.50 217 ASP A CA 1
ATOM 1719 C C . ASP A 1 217 ? 52.781 0.813 -74.748 1.00 95.50 217 ASP A C 1
ATOM 1721 O O . ASP A 1 217 ? 53.341 0.944 -75.839 1.00 95.50 217 ASP A O 1
ATOM 1725 N N . VAL A 1 218 ? 53.278 1.362 -73.633 1.00 95.19 218 VAL A N 1
ATOM 1726 C CA . VAL A 1 2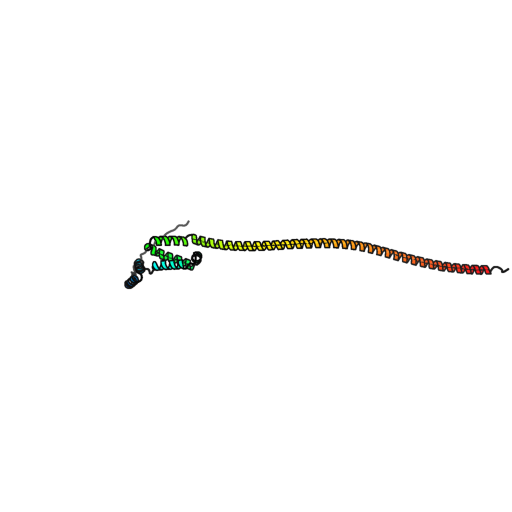18 ? 54.532 2.132 -73.589 1.00 95.19 218 VAL A CA 1
ATOM 1727 C C . VAL A 1 218 ? 55.726 1.251 -73.944 1.00 95.19 218 VAL A C 1
ATOM 1729 O O . VAL A 1 218 ? 56.530 1.644 -74.789 1.00 95.19 218 VAL A O 1
ATOM 1732 N N . ILE A 1 219 ? 55.824 0.050 -73.362 1.00 96.06 219 ILE A N 1
ATOM 1733 C CA . ILE A 1 219 ? 56.907 -0.899 -73.664 1.00 96.06 219 ILE A CA 1
ATOM 1734 C C . ILE A 1 219 ? 56.926 -1.247 -75.161 1.00 96.06 219 ILE A C 1
ATOM 1736 O O . ILE A 1 219 ? 57.993 -1.270 -75.784 1.00 96.06 219 ILE A O 1
ATOM 1740 N N . GLU A 1 220 ? 55.764 -1.496 -75.769 1.00 95.00 220 GLU A N 1
ATOM 1741 C CA . GLU A 1 220 ? 55.691 -1.806 -77.201 1.00 95.00 220 GLU A CA 1
ATOM 1742 C C . GLU A 1 220 ? 56.007 -0.577 -78.069 1.00 95.00 220 GLU A C 1
ATOM 1744 O O . GLU A 1 220 ? 56.743 -0.690 -79.052 1.00 95.00 220 GLU A O 1
ATOM 1749 N N . ALA A 1 221 ? 55.543 0.617 -77.694 1.00 94.31 221 ALA A N 1
ATOM 1750 C CA . ALA A 1 221 ? 55.882 1.853 -78.398 1.00 94.31 221 ALA A CA 1
ATOM 1751 C C . ALA A 1 221 ? 57.393 2.145 -78.361 1.00 94.31 221 ALA A C 1
ATOM 1753 O O . ALA A 1 221 ? 57.984 2.486 -79.391 1.00 94.31 221 ALA A O 1
ATOM 1754 N N . GLU A 1 222 ? 58.043 1.958 -77.208 1.00 95.31 222 GLU A N 1
ATOM 1755 C CA . GLU A 1 222 ? 59.497 2.078 -77.062 1.00 95.31 222 GLU A CA 1
ATOM 1756 C C . GLU A 1 222 ? 60.238 1.080 -77.960 1.00 95.31 222 GLU A C 1
ATOM 1758 O O . GLU A 1 222 ? 61.212 1.439 -78.635 1.00 95.31 222 GLU A O 1
ATOM 1763 N N . ARG A 1 223 ? 59.752 -0.164 -78.037 1.00 94.94 223 ARG A N 1
ATOM 1764 C CA . ARG A 1 223 ? 60.300 -1.192 -78.928 1.00 94.94 223 ARG A CA 1
ATOM 1765 C C . ARG A 1 223 ? 60.183 -0.794 -80.401 1.00 94.94 223 ARG A C 1
ATOM 1767 O O . ARG A 1 223 ? 61.168 -0.897 -81.136 1.00 94.94 223 ARG A O 1
ATOM 1774 N N . VAL A 1 224 ? 59.010 -0.331 -80.836 1.00 95.69 224 VAL A N 1
ATOM 1775 C CA . VAL A 1 224 ? 58.770 0.123 -82.217 1.00 95.69 224 VAL A CA 1
ATOM 1776 C C . VAL A 1 224 ? 59.657 1.319 -82.557 1.00 95.69 224 VAL A C 1
ATOM 1778 O O . VAL A 1 224 ? 60.282 1.336 -83.618 1.00 95.69 224 VAL A O 1
ATOM 1781 N N . MET A 1 225 ? 59.777 2.294 -81.652 1.00 94.00 225 MET A N 1
ATOM 1782 C CA . MET A 1 225 ? 60.655 3.452 -81.830 1.00 94.00 225 MET A CA 1
ATOM 1783 C C . MET A 1 225 ? 62.118 3.028 -82.002 1.00 94.00 225 MET A C 1
ATOM 1785 O O . MET A 1 225 ? 62.814 3.547 -82.881 1.00 94.00 225 MET A O 1
ATOM 1789 N N . LYS A 1 226 ? 62.589 2.063 -81.203 1.00 95.06 226 LYS A N 1
ATOM 1790 C CA . LYS A 1 226 ? 63.949 1.528 -81.319 1.00 95.06 226 LYS A CA 1
ATOM 1791 C C . LYS A 1 226 ? 64.181 0.867 -82.682 1.00 95.06 226 LYS A C 1
ATOM 1793 O O . LYS A 1 226 ? 65.160 1.197 -83.346 1.00 95.06 226 LYS A O 1
ATOM 1798 N N . LEU A 1 227 ? 63.252 0.024 -83.140 1.00 94.38 227 LEU A N 1
ATOM 1799 C CA . LEU A 1 227 ? 63.316 -0.605 -84.467 1.00 94.38 227 LEU A CA 1
ATOM 1800 C C . LEU A 1 227 ? 63.300 0.426 -85.605 1.00 94.38 227 LEU A C 1
ATOM 1802 O O . LEU A 1 227 ? 64.067 0.303 -86.557 1.00 94.38 227 LEU A O 1
ATOM 1806 N N . ALA A 1 228 ? 62.460 1.459 -85.509 1.00 92.50 228 ALA A N 1
ATOM 1807 C CA . ALA A 1 228 ? 62.411 2.537 -86.496 1.00 92.50 228 ALA A CA 1
ATOM 1808 C C . ALA A 1 228 ? 63.724 3.336 -86.534 1.00 92.50 228 ALA A C 1
ATOM 1810 O O . ALA A 1 228 ? 64.223 3.657 -87.613 1.00 92.50 228 ALA A O 1
ATOM 1811 N N . THR A 1 229 ? 64.312 3.608 -85.365 1.00 93.75 229 THR A N 1
ATOM 1812 C CA . THR A 1 229 ? 65.615 4.281 -85.241 1.00 93.75 229 THR A CA 1
ATOM 1813 C C . THR A 1 229 ? 66.725 3.452 -85.889 1.00 93.75 229 THR A C 1
ATOM 1815 O O . THR A 1 229 ? 67.489 3.976 -86.698 1.00 93.75 229 THR A O 1
ATOM 1818 N N . GLU A 1 230 ? 66.788 2.151 -85.595 1.00 92.81 230 GLU A N 1
ATOM 1819 C CA . GLU A 1 230 ? 67.740 1.219 -86.213 1.00 92.81 230 GLU A CA 1
ATOM 1820 C C . GLU A 1 230 ? 67.533 1.128 -87.736 1.00 92.81 230 GLU A C 1
ATOM 1822 O O . GLU A 1 230 ? 68.490 1.222 -88.506 1.00 92.81 230 GLU A O 1
ATOM 1827 N N . GLY A 1 231 ? 66.279 1.028 -88.188 1.00 90.94 231 GLY A N 1
ATOM 1828 C CA . GLY A 1 231 ? 65.917 1.022 -89.605 1.00 90.94 231 GLY A CA 1
ATOM 1829 C C . GLY A 1 231 ? 66.347 2.295 -90.337 1.00 90.94 231 GLY A C 1
ATOM 1830 O O . GLY A 1 231 ? 66.900 2.219 -91.433 1.00 90.94 231 GLY A O 1
ATOM 1831 N N . PHE A 1 232 ? 66.164 3.465 -89.721 1.00 90.12 232 PHE A N 1
ATOM 1832 C CA . PHE A 1 232 ? 66.607 4.741 -90.283 1.00 90.12 232 PHE A CA 1
ATOM 1833 C C . PHE A 1 232 ? 68.134 4.835 -90.380 1.00 90.12 232 PHE A C 1
ATOM 1835 O O . PHE A 1 232 ? 68.656 5.290 -91.398 1.00 90.12 232 PHE A O 1
ATOM 1842 N N . VAL A 1 233 ? 68.864 4.374 -89.358 1.00 90.44 233 VAL A N 1
ATOM 1843 C CA . VAL A 1 233 ? 70.335 4.312 -89.387 1.00 90.44 233 VAL A CA 1
ATOM 1844 C C . VAL A 1 233 ? 70.820 3.413 -90.529 1.00 90.44 233 VAL A C 1
ATOM 1846 O O . VAL A 1 233 ? 71.697 3.824 -91.289 1.00 90.44 233 VAL A O 1
ATOM 1849 N N . ASN A 1 234 ? 70.208 2.237 -90.697 1.00 88.75 234 ASN A N 1
ATOM 1850 C CA . ASN A 1 234 ? 70.522 1.306 -91.785 1.00 88.75 234 ASN A CA 1
ATOM 1851 C C . ASN A 1 234 ? 70.196 1.884 -93.172 1.00 88.75 234 ASN A C 1
ATOM 1853 O O . ASN A 1 234 ? 70.949 1.690 -94.122 1.00 88.75 234 ASN A O 1
ATOM 1857 N N . LEU A 1 235 ? 69.091 2.620 -93.307 1.00 88.25 235 LEU A N 1
ATOM 1858 C CA . LEU A 1 235 ? 68.758 3.303 -94.555 1.00 88.25 235 LEU A CA 1
ATOM 1859 C C . LEU A 1 235 ? 69.787 4.397 -94.865 1.00 88.25 235 LEU A C 1
ATOM 1861 O O . LEU A 1 235 ? 70.284 4.487 -95.985 1.00 88.25 235 LEU A O 1
ATOM 1865 N N . LYS A 1 236 ? 70.150 5.209 -93.869 1.00 87.31 236 LYS A N 1
ATOM 1866 C CA . LYS A 1 236 ? 71.127 6.290 -94.026 1.00 87.31 236 LYS A CA 1
ATOM 1867 C C . LYS A 1 236 ? 72.494 5.775 -94.489 1.00 87.31 236 LYS A C 1
ATOM 1869 O O . LYS A 1 236 ? 73.119 6.429 -95.318 1.00 87.31 236 LYS A O 1
ATOM 1874 N N . SER A 1 237 ? 72.945 4.620 -93.995 1.00 84.69 237 SER A N 1
ATOM 1875 C CA . SER A 1 237 ? 74.219 4.009 -94.407 1.00 84.69 237 SER A CA 1
ATOM 1876 C C . SER A 1 237 ? 74.192 3.373 -95.804 1.00 84.69 237 SER A C 1
ATOM 1878 O O . SER A 1 237 ? 75.253 3.088 -96.352 1.00 84.69 237 SER A O 1
ATOM 1880 N N . SER A 1 238 ? 73.010 3.170 -96.397 1.00 81.00 238 SER A N 1
ATOM 1881 C CA . SER A 1 238 ? 72.857 2.603 -97.746 1.00 81.00 238 SER A CA 1
ATOM 1882 C C . SER A 1 238 ? 73.003 3.622 -98.886 1.00 81.00 238 SER A C 1
ATOM 1884 O O . SER A 1 238 ? 73.109 3.230 -100.049 1.00 81.00 238 SER A O 1
ATOM 1886 N N . PHE A 1 239 ? 73.034 4.923 -98.579 1.00 77.00 239 PHE A N 1
ATOM 1887 C CA . PHE A 1 239 ? 73.272 5.962 -99.581 1.00 77.00 239 PHE A CA 1
ATOM 1888 C C . PHE A 1 239 ? 74.775 6.143 -99.849 1.00 77.00 239 PHE A C 1
ATOM 1890 O O . PHE A 1 239 ? 75.559 6.152 -98.898 1.00 77.00 239 PHE A O 1
ATOM 1897 N N . PRO A 1 240 ? 75.202 6.329 -101.113 1.00 66.06 240 PRO A N 1
ATOM 1898 C CA . PRO A 1 240 ? 76.605 6.567 -101.435 1.00 66.06 240 PRO A CA 1
ATOM 1899 C C . PRO A 1 240 ? 77.094 7.871 -100.803 1.00 66.06 240 PRO A C 1
ATOM 1901 O O . PRO A 1 240 ? 76.487 8.927 -100.989 1.00 66.06 240 PRO A O 1
ATOM 1904 N N . THR A 1 241 ? 78.208 7.804 -100.082 1.00 62.66 241 THR A N 1
ATOM 1905 C CA . THR A 1 241 ? 78.932 8.986 -99.614 1.00 62.66 241 THR A CA 1
ATOM 1906 C C . THR A 1 241 ? 79.602 9.640 -100.824 1.00 62.66 241 THR A C 1
ATOM 1908 O O . THR A 1 241 ? 80.528 9.059 -101.390 1.00 62.66 241 THR A O 1
ATOM 1911 N N . PHE A 1 242 ? 79.096 10.797 -101.256 1.00 52.00 242 PHE A N 1
ATOM 1912 C CA . PHE A 1 242 ? 79.759 11.656 -102.244 1.00 52.00 242 PHE A CA 1
ATOM 1913 C C . PHE A 1 242 ? 80.867 12.486 -101.596 1.00 52.00 242 PHE A C 1
ATOM 1915 O O . PHE A 1 242 ? 80.671 12.917 -100.435 1.00 52.00 242 PHE A 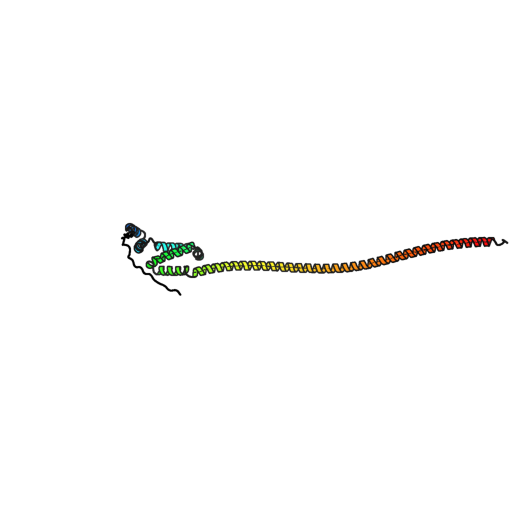O 1
#

Sequence (242 aa):
MQTLCLNCQYLNPPATKYVDIGDSSEIIAMEDINKLIEEDPLLAFEKLLTGVQSFSIRTLLQELKTLMDSSSDLDHLVSNQESKLKLISLFHGLNHHQGLLPSNVKEFVEKVQNFFNDDYIIKYTTSQQVLKKRNQLLDLKTNLMKKLLSAKSTQAHIDDESSTANAQIHELSLQIDNLKSVLNKCDVQKEKLKAECTEWAQQSKELLSALVSTEVDVIEAERVMKLATEGFVNLKSSFPTF

Foldseek 3Di:
DDDDDDDDDDDDDDDDDDPPPPPPPVPDPVVVLVVCCVVPVQQSVVCVVPVDNADGPVRLVVVLVVLVVVDPDPCSCLVDPVSLVSLVVSLVSNVVCLVVDDPVVNVVSVVVCCCSVDDNSVVVVVVVVVVVVVVVVVVVVVVVVVVVVVVVVVVVVVVVVVVVVVVVVVVVVVVVVVVVVVVVVVVVVVVVVVVVVVVVVVVVVVVVVVVVVVVVVVVVVVVVVVVVVVVVVVVVVPDDDD

Solvent-accessible surface area (backbone atoms only — not comparable to full-atom values): 14060 Å² total; per-residue (Å²): 141,86,89,85,84,91,83,91,82,90,79,84,84,82,78,88,74,88,72,81,76,74,78,76,70,80,74,76,58,65,67,62,45,56,55,30,41,74,76,39,50,66,47,27,52,45,38,70,74,67,76,47,97,69,82,39,69,69,56,45,53,50,52,50,48,51,56,56,73,70,34,93,43,72,66,55,40,71,67,34,66,66,54,42,52,50,51,53,52,41,52,51,54,53,57,74,43,52,92,76,46,55,72,72,56,48,52,48,53,53,54,51,46,45,52,64,72,40,68,54,48,62,51,48,56,51,48,52,52,50,50,52,52,49,51,53,50,53,52,49,52,52,52,51,52,53,50,51,54,52,52,52,53,52,49,54,52,52,53,54,52,50,52,51,52,51,54,51,52,52,51,51,51,52,52,51,53,52,50,51,54,52,50,55,54,50,52,54,51,50,54,49,52,53,51,52,53,52,50,52,53,49,51,50,52,51,52,52,51,52,48,55,52,50,52,54,52,49,55,50,50,53,50,52,51,51,52,51,50,53,51,50,54,56,54,61,69,72,55,84,87,127

Organism: Medicago truncatula (NCBI:txid3880)

Mean predicted aligned error: 17.8 Å